Protein AF-A0A518H966-F1 (afdb_monomer_lite)

Organism: NCBI:txid2527974

Structure (mmCIF, N/CA/C/O backbone):
data_AF-A0A518H966-F1
#
_entry.id   AF-A0A518H966-F1
#
loop_
_atom_site.group_PDB
_atom_site.id
_atom_site.type_symbol
_atom_site.label_atom_id
_atom_site.label_alt_id
_atom_site.label_comp_id
_atom_site.label_asym_id
_atom_site.label_entity_id
_atom_site.label_seq_id
_atom_site.pdbx_PDB_ins_code
_atom_site.Cartn_x
_atom_site.Cartn_y
_atom_site.Cartn_z
_atom_site.occupancy
_atom_site.B_iso_or_equiv
_atom_site.auth_seq_id
_atom_site.auth_comp_id
_atom_site.auth_asym_id
_atom_site.auth_atom_id
_atom_site.pdbx_PDB_model_num
ATOM 1 N N . MET A 1 1 ? 24.813 44.177 43.629 1.00 41.47 1 MET A N 1
ATOM 2 C CA . MET A 1 1 ? 24.329 42.946 42.958 1.00 41.47 1 MET A CA 1
ATOM 3 C C . MET A 1 1 ? 23.773 43.311 41.586 1.00 41.47 1 MET A C 1
ATOM 5 O O . MET A 1 1 ? 23.213 44.385 41.438 1.00 41.47 1 MET A O 1
ATOM 9 N N . ARG A 1 2 ? 24.058 42.475 40.582 1.00 45.28 2 ARG A N 1
ATOM 10 C CA . ARG A 1 2 ? 24.024 42.765 39.137 1.00 45.28 2 ARG A CA 1
ATOM 11 C C . ARG A 1 2 ? 22.607 42.946 38.566 1.00 45.28 2 ARG A C 1
ATOM 13 O O . ARG A 1 2 ? 21.779 42.052 38.695 1.00 45.28 2 ARG A O 1
ATOM 20 N N . THR A 1 3 ? 22.392 44.041 37.840 1.00 48.06 3 THR A N 1
ATOM 21 C CA . THR A 1 3 ? 21.275 44.270 36.911 1.00 48.06 3 THR A CA 1
ATOM 22 C C . THR A 1 3 ? 21.533 43.531 35.590 1.00 48.06 3 THR A C 1
ATOM 24 O O . THR A 1 3 ? 22.580 43.705 34.963 1.00 48.06 3 THR A O 1
ATOM 27 N N . ARG A 1 4 ? 20.601 42.666 35.161 1.00 54.84 4 ARG A N 1
ATOM 28 C CA . ARG A 1 4 ? 20.657 42.000 33.848 1.00 54.84 4 ARG A CA 1
ATOM 29 C C . ARG A 1 4 ? 20.022 42.900 32.790 1.00 54.84 4 ARG A C 1
ATOM 31 O O . ARG A 1 4 ? 18.856 43.263 32.884 1.00 54.84 4 ARG A O 1
ATOM 38 N N . ARG A 1 5 ? 20.852 43.261 31.813 1.00 44.56 5 ARG A N 1
ATOM 39 C CA . ARG A 1 5 ? 20.547 44.095 30.651 1.00 44.56 5 ARG A CA 1
ATOM 40 C C . ARG A 1 5 ? 19.589 43.370 29.705 1.00 44.56 5 ARG A C 1
ATOM 42 O O . ARG A 1 5 ? 19.826 42.219 29.350 1.00 44.56 5 ARG A O 1
ATOM 49 N N . GLN A 1 6 ? 18.546 44.081 29.287 1.00 52.41 6 GLN A N 1
ATOM 50 C CA . GLN A 1 6 ? 17.785 43.794 28.075 1.00 52.41 6 GLN A CA 1
ATOM 51 C C . GLN A 1 6 ? 18.726 43.921 26.869 1.00 52.41 6 GLN A C 1
ATOM 53 O O . GLN A 1 6 ? 19.468 44.897 26.774 1.00 52.41 6 GLN A O 1
ATOM 58 N N . PHE A 1 7 ? 18.702 42.945 25.964 1.00 49.22 7 PHE A N 1
ATOM 59 C CA . PHE A 1 7 ? 19.379 43.034 24.673 1.00 49.22 7 PHE A CA 1
ATOM 60 C C . PHE A 1 7 ? 18.303 43.243 23.601 1.00 49.22 7 PHE A C 1
ATOM 62 O O . PHE A 1 7 ? 17.609 42.307 23.215 1.00 49.22 7 PHE A O 1
ATOM 69 N N . ARG A 1 8 ? 18.128 44.498 23.177 1.00 43.69 8 ARG A N 1
ATOM 70 C CA . ARG A 1 8 ? 17.541 44.863 21.883 1.00 43.69 8 ARG A CA 1
ATOM 71 C C . ARG A 1 8 ? 18.708 45.174 20.946 1.00 43.69 8 ARG A C 1
ATOM 73 O O . ARG A 1 8 ? 19.535 45.998 21.331 1.00 43.69 8 ARG A O 1
ATOM 80 N N . PRO A 1 9 ? 18.793 44.583 19.750 1.00 49.06 9 PRO A N 1
ATOM 81 C CA . PRO A 1 9 ? 19.631 45.125 18.699 1.00 49.06 9 PRO A CA 1
ATOM 82 C C . PRO A 1 9 ? 18.792 46.079 17.838 1.00 49.06 9 PRO A C 1
ATOM 84 O O . PRO A 1 9 ? 18.116 45.645 16.912 1.00 49.06 9 PRO A O 1
ATOM 87 N N . ASP A 1 10 ? 18.843 47.372 18.161 1.00 39.59 10 ASP A N 1
ATOM 88 C CA . ASP A 1 10 ? 18.633 48.441 17.181 1.00 39.59 10 ASP A CA 1
ATOM 89 C C . ASP A 1 10 ? 20.019 48.935 16.764 1.00 39.59 10 ASP A C 1
ATOM 91 O O . ASP A 1 10 ? 20.727 49.507 17.588 1.00 39.59 10 ASP A O 1
ATOM 95 N N . SER A 1 11 ? 20.401 48.679 15.512 1.00 43.03 11 SER A N 1
ATOM 96 C CA . SER A 1 11 ? 21.103 49.632 14.639 1.00 43.03 11 SER A CA 1
ATOM 97 C C . SER A 1 11 ? 21.534 48.922 13.354 1.00 43.03 11 SER A C 1
ATOM 99 O O . SER A 1 11 ? 22.545 48.220 13.305 1.00 43.03 11 SER A O 1
ATOM 101 N N . LEU A 1 12 ? 20.732 49.135 12.312 1.00 49.34 12 LEU A N 1
ATOM 102 C CA . LEU A 1 12 ? 21.213 49.273 10.945 1.00 49.34 12 LEU A CA 1
ATOM 103 C C . LEU A 1 12 ? 22.288 50.363 10.940 1.00 49.34 12 LEU A C 1
ATOM 105 O O . LEU A 1 12 ? 21.954 51.509 11.213 1.00 49.34 12 LEU A O 1
ATOM 109 N N . ASP A 1 13 ? 23.544 49.997 10.709 1.00 44.69 13 ASP A N 1
ATOM 110 C CA . ASP A 1 13 ? 24.499 50.750 9.890 1.00 44.69 13 ASP A CA 1
ATOM 111 C C . ASP A 1 13 ? 25.898 50.129 9.989 1.00 44.69 13 ASP A C 1
ATOM 113 O O . ASP A 1 13 ? 26.321 49.683 11.051 1.00 44.69 13 ASP A O 1
ATOM 117 N N . HIS A 1 14 ? 26.606 50.173 8.855 1.00 39.12 14 HIS A N 1
ATOM 118 C CA . HIS A 1 14 ? 27.973 49.690 8.583 1.00 39.12 14 HIS A CA 1
ATOM 119 C C . HIS A 1 14 ? 28.051 48.226 8.104 1.00 39.12 14 HIS A C 1
ATOM 121 O O . HIS A 1 14 ? 27.651 47.303 8.793 1.00 39.12 14 HIS A O 1
ATOM 127 N N . ALA A 1 15 ? 28.601 47.907 6.936 1.00 41.91 15 ALA A N 1
ATOM 128 C CA . ALA A 1 15 ? 29.146 48.731 5.873 1.00 41.91 15 ALA A CA 1
ATOM 129 C C . ALA A 1 15 ? 29.097 47.913 4.577 1.00 41.91 15 ALA A C 1
ATOM 131 O O . ALA A 1 15 ? 29.362 46.713 4.558 1.00 41.91 15 ALA A O 1
ATOM 132 N N . LEU A 1 16 ? 28.721 48.601 3.506 1.00 45.22 16 LEU A N 1
ATOM 133 C CA . LEU A 1 16 ? 28.764 48.140 2.130 1.00 45.22 16 LEU A CA 1
ATOM 134 C C . LEU A 1 16 ? 30.222 47.871 1.743 1.00 45.22 16 LEU A C 1
ATOM 136 O O . LEU A 1 16 ? 31.015 48.811 1.696 1.00 45.22 16 LEU A O 1
ATOM 140 N N . GLU A 1 17 ? 30.561 46.623 1.428 1.00 43.19 17 GLU A N 1
ATOM 141 C CA . GLU A 1 17 ? 31.808 46.320 0.727 1.00 43.19 17 GLU A CA 1
ATOM 142 C C . GLU A 1 17 ? 31.627 46.356 -0.804 1.00 43.19 17 GLU A C 1
ATOM 144 O O . GLU A 1 17 ? 30.532 46.110 -1.324 1.00 43.19 17 GLU A O 1
ATOM 149 N N . PRO A 1 18 ? 32.681 46.766 -1.533 1.00 44.75 18 PRO A N 1
ATOM 150 C CA . PRO A 1 18 ? 32.565 47.420 -2.829 1.00 44.75 18 PRO A CA 1
ATOM 151 C C . PRO A 1 18 ? 32.431 46.476 -4.029 1.00 44.75 18 PRO A C 1
ATOM 153 O O . PRO A 1 18 ? 32.969 45.374 -4.093 1.00 44.75 18 PRO A O 1
ATOM 156 N N . ARG A 1 19 ? 31.753 47.012 -5.048 1.00 43.69 19 ARG A N 1
ATOM 157 C CA . ARG A 1 19 ? 31.606 46.485 -6.409 1.00 43.69 19 ARG A CA 1
ATOM 158 C C . ARG A 1 19 ? 32.959 46.107 -7.029 1.00 43.69 19 ARG A C 1
ATOM 160 O O . ARG A 1 19 ? 33.778 46.988 -7.280 1.00 43.69 19 ARG A O 1
ATOM 167 N N . GLN A 1 20 ? 33.111 44.850 -7.443 1.00 39.66 20 GLN A N 1
ATOM 168 C CA . GLN A 1 20 ? 33.987 44.497 -8.561 1.00 39.66 20 GLN A CA 1
ATOM 169 C C . GLN A 1 20 ? 33.148 44.245 -9.816 1.00 39.66 20 GLN A C 1
ATOM 171 O O . GLN A 1 20 ? 32.445 43.248 -9.956 1.00 39.66 20 GLN A O 1
ATOM 176 N N . LEU A 1 21 ? 33.229 45.214 -10.728 1.00 45.78 21 LEU A N 1
ATOM 177 C CA . LEU A 1 21 ? 32.852 45.096 -12.129 1.00 45.78 21 LEU A CA 1
ATOM 178 C C . LEU A 1 21 ? 33.903 44.236 -12.844 1.00 45.78 21 LEU A C 1
ATOM 180 O O . LEU A 1 21 ? 34.986 44.725 -13.149 1.00 45.78 21 LEU A O 1
ATOM 184 N N . MET A 1 22 ? 33.566 42.992 -13.182 1.00 34.69 22 MET A N 1
ATOM 185 C CA . MET A 1 22 ? 34.153 42.333 -14.351 1.00 34.69 22 MET A CA 1
ATOM 186 C C . MET A 1 22 ? 33.115 42.333 -15.469 1.00 34.69 22 MET A C 1
ATOM 188 O O . MET A 1 22 ? 32.265 41.456 -15.592 1.00 34.69 22 MET A O 1
ATOM 192 N N . SER A 1 23 ? 33.171 43.408 -16.251 1.00 50.31 23 SER A N 1
ATOM 193 C CA . SER A 1 23 ? 32.561 43.509 -17.570 1.00 50.31 23 SER A CA 1
ATOM 194 C C . SER A 1 23 ? 33.349 42.641 -18.558 1.00 50.31 23 SER A C 1
ATOM 196 O O . SER A 1 23 ? 34.576 42.624 -18.516 1.00 50.31 23 SER A O 1
ATOM 198 N N . VAL A 1 24 ? 32.609 42.022 -19.484 1.00 51.88 24 VAL A N 1
ATOM 199 C CA . VAL A 1 24 ? 33.016 41.224 -20.660 1.00 51.88 24 VAL A CA 1
ATOM 200 C C . VAL A 1 24 ? 32.964 39.702 -20.457 1.00 51.88 24 VAL A C 1
ATOM 202 O O . VAL A 1 24 ? 33.970 39.007 -20.395 1.00 51.88 24 VAL A O 1
ATOM 205 N N . GLY A 1 25 ? 31.733 39.183 -20.439 1.00 38.06 25 GLY A N 1
ATOM 206 C CA . GLY A 1 25 ? 31.397 37.803 -20.801 1.00 38.06 25 GLY A CA 1
ATOM 207 C C . GLY A 1 25 ? 30.453 37.818 -22.012 1.00 38.06 25 GLY A C 1
ATOM 208 O O . GLY A 1 25 ? 29.716 38.796 -22.183 1.00 38.06 25 GLY A O 1
ATOM 209 N N . PRO A 1 26 ? 30.487 36.804 -22.894 1.00 38.09 26 PRO A N 1
ATOM 210 C CA . PRO A 1 26 ? 29.769 36.839 -24.162 1.00 38.09 26 PRO A CA 1
ATOM 211 C C . PRO A 1 26 ? 28.263 36.950 -23.920 1.00 38.09 26 PRO A C 1
ATOM 213 O O . PRO A 1 26 ? 27.701 36.289 -23.048 1.00 38.09 26 PRO A O 1
ATOM 216 N N . ARG A 1 27 ? 27.606 37.804 -24.712 1.00 40.56 27 ARG A N 1
ATOM 217 C CA . ARG A 1 27 ? 26.147 37.902 -24.773 1.00 40.56 27 ARG A CA 1
ATOM 218 C C . ARG A 1 27 ? 25.601 36.522 -25.134 1.00 40.56 27 ARG A C 1
ATOM 220 O O . ARG A 1 27 ? 25.700 36.116 -26.288 1.00 40.56 27 ARG A O 1
ATOM 227 N N . PHE A 1 28 ? 25.022 35.813 -24.169 1.00 35.97 28 PHE A N 1
ATOM 228 C CA . PHE A 1 28 ? 24.162 34.682 -24.483 1.00 35.97 28 PHE A CA 1
ATOM 229 C C . PHE A 1 28 ? 22.928 35.248 -25.178 1.00 35.97 28 PHE A C 1
ATOM 231 O O . PHE A 1 28 ? 22.070 35.884 -24.567 1.00 35.97 28 PHE A O 1
ATOM 238 N N . SER A 1 29 ? 22.898 35.093 -26.496 1.00 40.16 29 SER A N 1
ATOM 239 C CA . SER A 1 29 ? 21.725 35.327 -27.316 1.00 40.16 29 SER A CA 1
ATOM 240 C C . SER A 1 29 ? 20.578 34.464 -26.793 1.00 40.16 29 SER A C 1
ATOM 242 O O . SER A 1 29 ? 20.707 33.250 -26.636 1.00 40.16 29 SER A O 1
ATOM 244 N N . ALA A 1 30 ? 19.431 35.096 -26.543 1.00 40.09 30 ALA A N 1
ATOM 245 C CA . ALA A 1 30 ? 18.156 34.431 -26.302 1.00 40.09 30 ALA A CA 1
ATOM 246 C C . ALA A 1 30 ? 17.628 33.814 -27.612 1.00 40.09 30 ALA A C 1
ATOM 248 O O . ALA A 1 30 ? 16.579 34.191 -28.122 1.00 40.09 30 ALA A O 1
ATOM 249 N N . SER A 1 31 ? 18.392 32.878 -28.174 1.00 39.84 31 SER A N 1
ATOM 250 C CA . SER A 1 31 ? 18.096 32.201 -29.437 1.00 39.84 31 SER A CA 1
ATOM 251 C C . SER A 1 31 ? 18.541 30.740 -29.362 1.00 39.84 31 SER A C 1
ATOM 253 O O . SER A 1 31 ? 19.343 30.277 -30.163 1.00 39.84 31 SER A O 1
ATOM 255 N N . ALA A 1 32 ? 18.035 30.010 -28.367 1.00 42.75 32 ALA A N 1
ATOM 256 C CA . ALA A 1 32 ? 18.088 28.547 -28.330 1.00 42.75 32 ALA A CA 1
ATOM 257 C C . ALA A 1 32 ? 16.848 27.945 -27.635 1.00 42.75 32 ALA A C 1
ATOM 259 O O . ALA A 1 32 ? 16.915 26.897 -27.007 1.00 42.75 32 ALA A O 1
ATOM 260 N N . LEU A 1 33 ? 15.681 28.590 -27.760 1.00 46.28 33 LEU A N 1
ATOM 261 C CA . LEU A 1 33 ? 14.377 27.963 -27.495 1.00 46.28 33 LEU A CA 1
ATOM 262 C C . LEU A 1 33 ? 13.892 27.252 -28.762 1.00 46.28 33 LEU A C 1
ATOM 264 O O . LEU A 1 33 ? 12.847 27.555 -29.330 1.00 46.28 33 LEU A O 1
ATOM 268 N N . SER A 1 34 ? 14.697 26.329 -29.274 1.00 39.12 34 SER A N 1
ATOM 269 C CA . SER A 1 34 ? 14.317 25.522 -30.426 1.00 39.12 34 SER A CA 1
ATOM 270 C C . SER A 1 34 ? 14.638 24.069 -30.149 1.00 39.12 34 SER A C 1
ATOM 272 O O . SER A 1 34 ? 15.768 23.617 -30.290 1.00 39.12 34 SER A O 1
ATOM 274 N N . ARG A 1 35 ? 13.556 23.367 -29.797 1.00 46.69 35 ARG A N 1
ATOM 275 C CA . ARG A 1 35 ? 13.391 21.915 -29.832 1.00 46.69 35 ARG A CA 1
ATOM 276 C C . ARG A 1 35 ? 14.172 21.169 -28.754 1.00 46.69 35 ARG A C 1
ATOM 278 O O . ARG A 1 35 ? 15.149 20.477 -29.019 1.00 46.69 35 ARG A O 1
ATOM 285 N N . LEU A 1 36 ? 13.611 21.199 -27.541 1.00 45.09 36 LEU A N 1
ATOM 286 C CA . LEU A 1 36 ? 13.619 19.989 -26.717 1.00 45.09 36 LEU A CA 1
ATOM 287 C C . LEU A 1 36 ? 13.153 18.831 -27.620 1.00 45.09 36 LEU A C 1
ATOM 289 O O . LEU A 1 36 ? 12.094 18.958 -28.241 1.00 45.09 36 LEU A O 1
ATOM 293 N N . PRO A 1 37 ? 13.939 17.755 -27.774 1.00 46.53 37 PRO A N 1
ATOM 294 C CA . PRO A 1 37 ? 13.582 16.669 -28.674 1.00 46.53 37 PRO A CA 1
ATOM 295 C C . PRO A 1 37 ? 12.249 16.066 -28.221 1.00 46.53 37 PRO A C 1
ATOM 297 O O . PRO A 1 37 ? 12.043 15.884 -27.022 1.00 46.53 37 PRO A O 1
ATOM 300 N N . ASP A 1 38 ? 11.366 15.711 -29.158 1.00 46.28 38 ASP A N 1
ATOM 301 C CA . ASP A 1 38 ? 10.054 15.074 -28.913 1.00 46.28 38 ASP A CA 1
ATOM 302 C C . ASP A 1 38 ? 10.108 13.887 -27.930 1.00 46.28 38 ASP A C 1
ATOM 304 O O . ASP A 1 38 ? 9.128 13.554 -27.261 1.00 46.28 38 ASP A O 1
ATOM 308 N N . ALA A 1 39 ? 11.279 13.259 -27.790 1.00 49.47 39 ALA A N 1
ATOM 309 C CA . ALA A 1 39 ? 11.550 12.232 -26.796 1.00 49.47 39 ALA A CA 1
ATOM 310 C C . ALA A 1 39 ? 11.394 12.718 -25.340 1.00 49.47 39 ALA A C 1
ATOM 312 O O . ALA A 1 39 ? 11.000 11.924 -24.491 1.00 49.47 39 ALA A O 1
ATOM 313 N N . TYR A 1 40 ? 11.678 13.986 -25.033 1.00 46.56 40 TYR A N 1
ATOM 314 C CA . TYR A 1 40 ? 11.541 14.549 -23.687 1.00 46.56 40 TYR A CA 1
ATOM 315 C C . TYR A 1 40 ? 10.067 14.781 -23.334 1.00 46.56 40 TYR A C 1
ATOM 317 O O . TYR A 1 40 ? 9.639 14.365 -22.265 1.00 46.56 40 TYR A O 1
ATOM 325 N N . VAL A 1 41 ? 9.275 15.329 -24.268 1.00 46.25 41 VAL A N 1
ATOM 326 C CA . VAL A 1 41 ? 7.827 15.577 -24.101 1.00 46.25 41 VAL A CA 1
ATOM 327 C C . VAL A 1 41 ? 7.028 14.267 -24.028 1.00 46.25 41 VAL A C 1
ATOM 329 O O . VAL A 1 41 ? 6.113 14.136 -23.217 1.00 46.25 41 VAL A O 1
ATOM 332 N N . ARG A 1 42 ? 7.401 13.242 -24.812 1.00 49.81 42 ARG A N 1
ATOM 333 C CA . ARG A 1 42 ? 6.781 11.906 -24.713 1.00 49.81 42 ARG A CA 1
ATOM 334 C C . ARG A 1 42 ? 7.177 11.154 -23.436 1.00 49.81 42 ARG A C 1
ATOM 336 O O . ARG A 1 42 ? 6.343 10.443 -22.879 1.00 49.81 42 ARG A O 1
ATOM 343 N N . ARG A 1 43 ? 8.416 11.313 -22.947 1.00 54.38 43 ARG A N 1
ATOM 344 C CA . ARG A 1 43 ? 8.867 10.707 -21.677 1.00 54.38 43 ARG A CA 1
ATOM 345 C C . ARG A 1 43 ? 8.210 11.353 -20.460 1.00 54.38 43 ARG A C 1
ATOM 347 O O . ARG A 1 43 ? 7.841 10.627 -19.543 1.00 54.38 43 ARG A O 1
ATOM 354 N N . THR A 1 44 ? 8.018 12.672 -20.456 1.00 58.94 44 THR A N 1
ATOM 355 C CA . THR A 1 44 ? 7.294 13.356 -19.374 1.00 58.94 44 THR A CA 1
ATOM 356 C C . THR A 1 44 ? 5.802 13.033 -19.385 1.00 58.94 44 THR A C 1
ATOM 358 O O . THR A 1 44 ? 5.255 12.771 -18.319 1.00 58.94 44 THR A O 1
ATOM 361 N N . GLY A 1 45 ? 5.157 12.947 -20.555 1.00 61.53 45 GLY A N 1
ATOM 362 C CA . GLY A 1 45 ? 3.742 12.557 -20.653 1.00 61.53 45 GLY A CA 1
ATOM 363 C C . GLY A 1 45 ? 3.466 11.115 -20.205 1.00 61.53 45 GLY A C 1
ATOM 364 O O . GLY A 1 45 ? 2.500 10.862 -19.489 1.00 61.53 45 GLY A O 1
ATOM 365 N N . GLY A 1 46 ? 4.343 10.169 -20.565 1.00 70.12 46 GLY A N 1
ATOM 366 C CA . GLY A 1 46 ? 4.252 8.783 -20.092 1.00 70.12 46 GLY A CA 1
ATOM 367 C C . GLY A 1 46 ? 4.504 8.650 -18.588 1.00 70.12 46 GLY A C 1
ATOM 368 O O . GLY A 1 46 ? 3.760 7.951 -17.907 1.00 70.12 46 GLY A O 1
ATOM 369 N N . ALA A 1 47 ? 5.508 9.363 -18.059 1.00 76.19 47 ALA A N 1
ATOM 370 C CA . ALA A 1 47 ? 5.774 9.402 -16.623 1.00 76.19 47 ALA A CA 1
ATOM 371 C C . ALA A 1 47 ? 4.585 9.974 -15.845 1.00 76.19 47 ALA A C 1
ATOM 373 O O . ALA A 1 47 ? 4.195 9.389 -14.842 1.00 76.19 47 ALA A O 1
ATOM 374 N N . GLN A 1 48 ? 3.999 11.078 -16.318 1.00 84.31 48 GLN A N 1
ATOM 375 C CA . GLN A 1 48 ? 2.864 11.705 -15.648 1.00 84.31 48 GLN A CA 1
ATOM 376 C C . GLN A 1 48 ? 1.653 10.774 -15.616 1.00 84.31 48 GLN A C 1
ATOM 378 O O . GLN A 1 48 ? 1.112 10.549 -14.546 1.00 84.31 48 GLN A O 1
ATOM 383 N N . ARG A 1 49 ? 1.315 10.123 -16.737 1.00 87.00 49 ARG A N 1
ATOM 384 C CA . ARG A 1 49 ? 0.206 9.159 -16.775 1.00 87.00 49 ARG A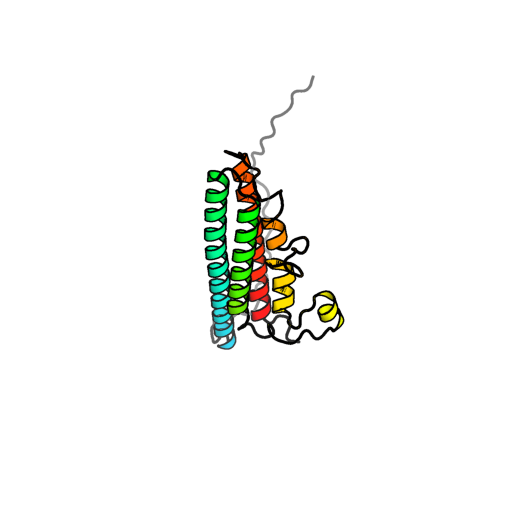 CA 1
ATOM 385 C C . ARG A 1 49 ? 0.382 8.008 -15.781 1.00 87.00 49 ARG A C 1
ATOM 387 O O . ARG A 1 49 ? -0.588 7.584 -15.168 1.00 87.00 49 ARG A O 1
ATOM 394 N N . ILE A 1 50 ? 1.602 7.488 -15.634 1.00 87.50 50 ILE A N 1
ATOM 395 C CA . ILE A 1 50 ? 1.885 6.430 -14.653 1.00 87.50 50 ILE A CA 1
ATOM 396 C C . ILE A 1 50 ? 1.728 6.966 -13.228 1.00 87.50 50 ILE A C 1
ATOM 398 O O . ILE A 1 50 ? 1.186 6.268 -12.380 1.00 87.50 50 ILE A O 1
ATOM 402 N N . VAL A 1 51 ? 2.189 8.191 -12.961 1.00 90.00 51 VAL A N 1
ATOM 403 C CA . VAL A 1 51 ? 2.000 8.843 -11.657 1.00 90.00 51 VAL A CA 1
ATOM 404 C C . VAL A 1 51 ? 0.514 9.002 -11.354 1.00 90.00 51 VAL A C 1
ATOM 406 O O . VAL A 1 51 ? 0.093 8.561 -10.294 1.00 90.00 51 VAL A O 1
ATOM 409 N N . ASP A 1 52 ? -0.273 9.509 -12.303 1.00 91.25 52 ASP A N 1
ATOM 410 C CA . ASP A 1 52 ? -1.717 9.698 -12.140 1.00 91.25 52 ASP A CA 1
ATOM 411 C C . ASP A 1 52 ? -2.425 8.362 -11.841 1.00 91.25 52 ASP A C 1
ATOM 413 O O . ASP A 1 52 ? -3.262 8.289 -10.948 1.00 91.25 52 ASP A O 1
ATOM 417 N N . GLN A 1 53 ? -2.044 7.277 -12.528 1.00 92.62 53 GLN A N 1
ATOM 418 C CA . GLN A 1 53 ? -2.586 5.932 -12.274 1.00 92.62 53 GLN A CA 1
ATOM 419 C C . GLN A 1 53 ? -2.183 5.368 -10.906 1.00 92.62 53 GLN A C 1
ATOM 421 O O . GLN A 1 53 ? -2.961 4.657 -10.272 1.00 92.62 53 GLN A O 1
ATOM 426 N N . VAL A 1 54 ? -0.955 5.643 -10.456 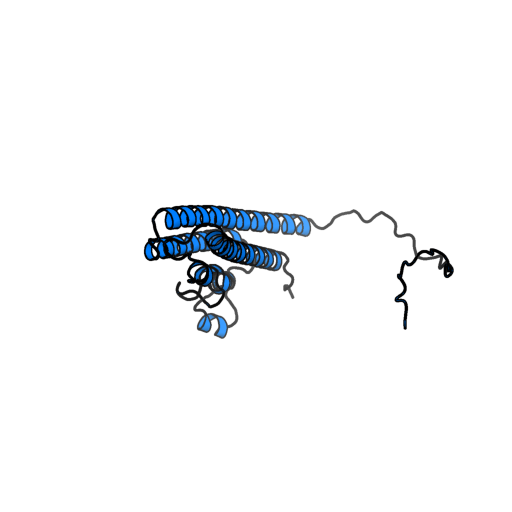1.00 93.31 54 VAL A N 1
ATOM 427 C CA . VAL A 1 54 ? -0.499 5.255 -9.116 1.00 93.31 54 VAL A CA 1
ATOM 428 C C . VAL A 1 54 ? -1.275 6.041 -8.060 1.00 93.31 54 VAL A C 1
ATOM 430 O O . VAL A 1 54 ? -1.757 5.434 -7.107 1.00 93.31 54 VAL A O 1
ATOM 433 N N . ASP A 1 55 ? -1.431 7.352 -8.238 1.00 95.06 55 ASP A N 1
ATOM 434 C CA . ASP A 1 55 ? -2.208 8.204 -7.336 1.00 95.06 55 ASP A CA 1
ATOM 435 C C . ASP A 1 55 ? -3.667 7.749 -7.245 1.00 95.06 55 ASP A C 1
ATOM 437 O O . ASP A 1 55 ? -4.163 7.548 -6.140 1.00 95.06 55 ASP A O 1
ATOM 441 N N . GLU A 1 56 ? -4.315 7.472 -8.378 1.00 95.81 56 GLU A N 1
ATOM 442 C CA . GLU A 1 56 ? -5.688 6.956 -8.423 1.00 95.81 56 GLU A CA 1
ATOM 443 C C . GLU A 1 56 ? -5.834 5.630 -7.652 1.00 95.81 56 GLU A C 1
ATOM 445 O O . GLU A 1 56 ? -6.765 5.463 -6.858 1.00 95.81 56 GLU A O 1
ATOM 450 N N . ALA A 1 57 ? -4.888 4.700 -7.825 1.00 95.44 57 ALA A N 1
ATOM 451 C CA . ALA A 1 57 ? -4.899 3.424 -7.111 1.00 95.44 57 ALA A CA 1
ATOM 452 C C . ALA A 1 57 ? -4.746 3.611 -5.590 1.00 95.44 57 ALA A C 1
ATOM 454 O O . ALA A 1 57 ? -5.459 2.974 -4.807 1.00 95.44 57 ALA A O 1
ATOM 455 N N . PHE A 1 58 ? -3.843 4.498 -5.157 1.00 97.25 58 PHE A N 1
ATOM 456 C CA . PHE A 1 58 ? -3.655 4.805 -3.737 1.00 97.25 58 PHE A CA 1
ATOM 457 C C . PHE A 1 58 ? -4.830 5.587 -3.141 1.00 97.25 58 PHE A C 1
ATOM 459 O O . PHE A 1 58 ? -5.194 5.324 -1.994 1.00 97.25 58 PHE A O 1
ATOM 466 N N . ASP A 1 59 ? -5.462 6.490 -3.890 1.00 97.12 59 ASP A N 1
ATOM 467 C CA . ASP A 1 59 ? -6.658 7.216 -3.452 1.00 97.12 59 ASP A CA 1
ATOM 468 C C . ASP A 1 59 ? -7.840 6.266 -3.246 1.00 97.12 59 ASP A C 1
ATOM 470 O O . ASP A 1 59 ? -8.481 6.297 -2.189 1.00 97.12 59 ASP A O 1
ATOM 474 N N . SER A 1 60 ? -8.087 5.369 -4.208 1.00 96.50 60 SER A N 1
ATOM 475 C CA . SER A 1 60 ? -9.126 4.341 -4.084 1.00 96.50 60 SER A CA 1
ATOM 476 C C . SER A 1 60 ? -8.864 3.435 -2.880 1.00 96.50 60 SER A C 1
ATOM 478 O O . SER A 1 60 ? -9.761 3.207 -2.069 1.00 96.50 60 SER A O 1
ATOM 480 N N . PHE A 1 61 ? -7.624 2.963 -2.719 1.00 96.50 61 PHE A N 1
ATOM 481 C CA . PHE A 1 61 ? -7.235 2.133 -1.581 1.00 96.50 61 PHE A CA 1
ATOM 482 C C . PHE A 1 61 ? -7.410 2.861 -0.241 1.00 96.50 61 PHE A C 1
ATOM 484 O O . PHE A 1 61 ? -7.955 2.291 0.704 1.00 96.50 61 PHE A O 1
ATOM 491 N N . SER A 1 62 ? -6.974 4.121 -0.154 1.00 96.50 62 SER A N 1
ATOM 492 C CA . SER A 1 62 ? -7.062 4.931 1.068 1.00 96.50 62 SER A CA 1
ATOM 493 C C . SER A 1 62 ? -8.511 5.136 1.488 1.00 96.50 62 SER A C 1
ATOM 495 O O . SER A 1 62 ? -8.841 5.002 2.666 1.00 96.50 62 SER A O 1
ATOM 497 N N . LYS A 1 63 ? -9.389 5.425 0.522 1.00 95.88 63 LYS A N 1
ATOM 498 C CA . LYS A 1 63 ? -10.823 5.574 0.762 1.00 95.88 63 LYS A CA 1
ATOM 499 C C . LYS A 1 63 ? -11.431 4.280 1.305 1.00 95.88 63 LYS A C 1
ATOM 501 O O . LYS A 1 63 ? -12.057 4.320 2.363 1.00 95.88 63 LYS A O 1
ATOM 506 N N . ASP A 1 64 ? -11.194 3.154 0.630 1.00 94.62 64 ASP A N 1
ATOM 507 C CA . ASP A 1 64 ? -11.709 1.841 1.038 1.00 94.62 64 ASP A CA 1
ATOM 508 C C . ASP A 1 64 ? -11.209 1.438 2.434 1.00 94.62 64 ASP A C 1
ATOM 510 O O . ASP A 1 64 ? -11.968 0.915 3.252 1.00 94.62 64 ASP A O 1
ATOM 514 N N . TYR A 1 65 ? -9.927 1.688 2.720 1.00 94.62 65 TYR A N 1
ATOM 515 C CA . TYR A 1 65 ? -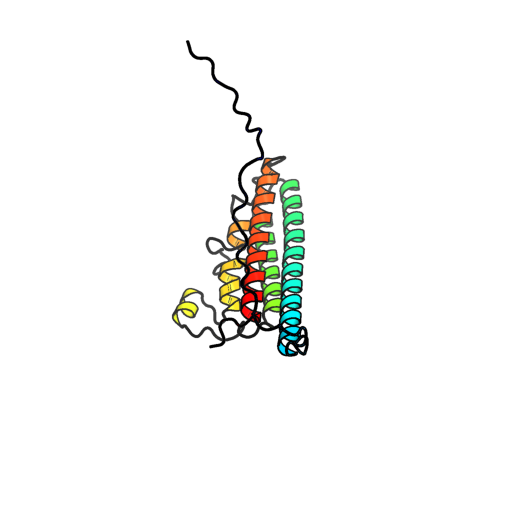9.317 1.379 4.009 1.00 94.62 65 TYR A CA 1
ATOM 516 C C . TYR A 1 65 ? -9.929 2.212 5.142 1.00 94.62 65 TYR A C 1
ATOM 518 O O . TYR A 1 65 ? -10.323 1.658 6.168 1.00 94.62 65 TYR A O 1
ATOM 526 N N . LEU A 1 66 ? -10.044 3.532 4.960 1.00 94.00 66 LEU A N 1
ATOM 527 C CA . LEU A 1 66 ? -10.602 4.427 5.979 1.00 94.00 66 LEU A CA 1
ATOM 528 C C . LEU A 1 66 ? -12.092 4.167 6.216 1.00 94.00 66 LEU A C 1
ATOM 530 O O . LEU A 1 66 ? -12.560 4.265 7.351 1.00 94.00 66 LEU A O 1
ATOM 534 N N . GLU A 1 67 ? -12.844 3.816 5.174 1.00 93.44 67 GLU A N 1
ATOM 535 C CA . GLU A 1 67 ? -14.236 3.390 5.315 1.00 93.44 67 GLU A CA 1
ATOM 536 C C . GLU A 1 67 ? -14.336 2.105 6.146 1.00 93.44 67 GLU A C 1
ATOM 538 O O . GLU A 1 67 ? -15.085 2.059 7.123 1.00 93.44 67 GLU A O 1
ATOM 543 N N . ALA A 1 68 ? -13.513 1.100 5.843 1.00 91.56 68 ALA A N 1
ATOM 544 C CA . ALA A 1 68 ? -13.481 -0.136 6.614 1.00 91.56 68 ALA A CA 1
ATOM 545 C C . ALA A 1 68 ? -13.024 0.073 8.061 1.00 91.56 68 ALA A C 1
ATOM 547 O O . ALA A 1 68 ? -13.582 -0.550 8.961 1.00 91.56 68 ALA A O 1
ATOM 548 N N . GLN A 1 69 ? -12.065 0.968 8.310 1.00 91.56 69 GLN A N 1
ATOM 549 C CA . GLN A 1 69 ? -11.627 1.305 9.665 1.00 91.56 69 GLN A CA 1
ATOM 550 C C . GLN A 1 69 ? -12.771 1.932 10.471 1.00 91.56 69 GLN A C 1
ATOM 552 O O . GLN A 1 69 ? -12.974 1.578 11.631 1.00 91.56 69 GLN A O 1
ATOM 557 N N . ARG A 1 70 ? -13.564 2.821 9.857 1.00 89.94 70 ARG A N 1
ATOM 558 C CA . ARG A 1 70 ? -14.750 3.408 10.501 1.00 89.94 70 ARG A CA 1
ATOM 559 C C . ARG A 1 70 ? -15.788 2.345 10.848 1.00 89.94 70 ARG A C 1
ATOM 561 O O . ARG A 1 70 ? -16.298 2.352 11.965 1.00 89.94 70 ARG A O 1
ATOM 568 N N . VAL A 1 71 ? -16.076 1.427 9.922 1.00 90.50 71 VAL A N 1
ATOM 569 C CA . VAL A 1 71 ? -17.005 0.308 10.161 1.00 90.50 71 VAL A CA 1
ATOM 570 C C . VAL A 1 71 ? -16.480 -0.607 11.268 1.00 90.50 71 VAL A C 1
ATOM 572 O O . VAL A 1 71 ? -17.230 -0.958 12.173 1.00 90.50 71 VAL A O 1
ATOM 575 N N . TYR A 1 72 ? -15.188 -0.937 11.243 1.00 90.62 72 TYR A N 1
ATOM 576 C CA . TYR A 1 72 ? -14.527 -1.760 12.254 1.00 90.62 72 TYR A CA 1
ATOM 577 C C . TYR A 1 72 ? -14.691 -1.174 13.663 1.00 90.62 72 TYR A C 1
ATOM 579 O O . TYR A 1 72 ? -15.151 -1.876 14.567 1.00 90.62 72 TYR A O 1
ATOM 587 N N . VAL A 1 73 ? -14.408 0.121 13.827 1.00 89.56 73 VAL A N 1
ATOM 588 C CA . VAL A 1 73 ? -14.565 0.828 15.108 1.00 89.56 73 VAL A CA 1
ATOM 589 C C . VAL A 1 73 ? -16.028 0.873 15.544 1.00 89.56 73 VAL A C 1
ATOM 591 O O . VAL A 1 73 ? -16.322 0.636 16.712 1.00 89.56 73 VAL A O 1
ATOM 594 N N . ALA A 1 74 ? -16.954 1.134 14.618 1.00 87.44 74 ALA A N 1
ATOM 595 C CA . ALA A 1 74 ? -18.386 1.158 14.915 1.00 87.44 74 ALA A CA 1
ATOM 596 C C . ALA A 1 74 ? -18.950 -0.228 15.286 1.00 87.44 74 ALA A C 1
ATOM 598 O O . ALA A 1 74 ? -19.955 -0.309 15.983 1.00 87.44 74 ALA A O 1
ATOM 599 N N . SER A 1 75 ? -18.309 -1.307 14.826 1.00 85.69 75 SER A N 1
ATOM 600 C CA . SER A 1 75 ? -18.718 -2.701 15.058 1.00 85.69 75 SER A CA 1
ATOM 601 C C . SER A 1 75 ? -18.128 -3.345 16.320 1.00 85.69 75 SER A C 1
ATOM 603 O O . SER A 1 75 ? -18.215 -4.561 16.471 1.00 85.69 75 SER A O 1
ATOM 605 N N . GLU A 1 76 ? -17.494 -2.558 17.194 1.00 80.88 76 GLU A N 1
ATOM 606 C CA . GLU A 1 76 ? -16.851 -3.036 18.430 1.00 80.88 76 GLU A CA 1
ATOM 607 C C . GLU A 1 76 ? -15.725 -4.070 18.213 1.00 80.88 76 GLU A C 1
ATOM 609 O O . GLU A 1 76 ? -15.437 -4.885 19.084 1.00 80.88 76 GLU A O 1
ATOM 614 N N . GLY A 1 77 ? -15.010 -4.000 17.083 1.00 73.06 77 GLY A N 1
ATOM 615 C CA . GLY A 1 77 ? -13.689 -4.627 16.988 1.00 73.06 77 GLY A CA 1
ATOM 616 C C . GLY A 1 77 ? -13.641 -6.054 16.430 1.00 73.06 77 GLY A C 1
ATOM 617 O O . GLY A 1 77 ? -12.955 -6.914 16.980 1.00 73.06 77 GLY A O 1
ATOM 618 N N . GLN A 1 78 ? -14.285 -6.321 15.287 1.00 86.06 78 GLN A N 1
ATOM 619 C CA . GLN A 1 78 ? -14.103 -7.582 14.543 1.00 86.06 78 GLN A CA 1
ATOM 620 C C . GLN A 1 78 ? -12.735 -7.649 13.832 1.00 86.06 78 GLN A C 1
ATOM 622 O O . GLN A 1 78 ? -12.628 -7.593 12.604 1.00 86.06 78 GLN A O 1
ATOM 627 N N . GLU A 1 79 ? -11.671 -7.769 14.621 1.00 88.88 79 GLU A N 1
ATOM 628 C CA . GLU A 1 79 ? -10.281 -7.582 14.193 1.00 88.88 79 GLU A CA 1
ATOM 629 C C . GLU A 1 79 ? -9.871 -8.526 13.060 1.00 88.88 79 GLU A C 1
ATOM 631 O O . GLU A 1 79 ? -9.294 -8.102 12.059 1.00 88.88 79 GLU A O 1
ATOM 636 N N . GLN A 1 80 ? -10.240 -9.804 13.165 1.00 89.00 80 GLN A N 1
ATOM 637 C CA . GLN A 1 80 ? -9.912 -10.796 12.145 1.00 89.00 80 GLN A CA 1
ATOM 638 C C . GLN A 1 80 ? -10.548 -10.459 10.788 1.00 89.00 80 GLN A C 1
ATOM 640 O O . GLN A 1 80 ? -9.903 -10.610 9.750 1.00 89.00 80 GLN A O 1
ATOM 645 N N . LEU A 1 81 ? -11.790 -9.969 10.779 1.00 89.62 81 LEU A N 1
ATOM 646 C CA . LEU A 1 81 ? -12.477 -9.576 9.547 1.00 89.62 81 LEU A CA 1
ATOM 647 C C . LEU A 1 81 ? -11.855 -8.313 8.950 1.00 89.62 81 LEU A C 1
ATOM 649 O O . LEU A 1 81 ? -11.634 -8.255 7.739 1.00 89.62 81 LEU A O 1
ATOM 653 N N . PHE A 1 82 ? -11.480 -7.350 9.793 1.00 91.44 82 PHE A N 1
ATOM 654 C CA . PHE A 1 82 ? -10.758 -6.157 9.355 1.00 91.44 82 PHE A CA 1
ATOM 655 C C . PHE A 1 82 ? -9.384 -6.497 8.753 1.00 91.44 82 PHE A C 1
ATOM 657 O O . PHE A 1 82 ? -9.023 -5.974 7.694 1.00 91.44 82 PHE A O 1
ATOM 664 N N . ARG A 1 83 ? -8.644 -7.438 9.354 1.00 90.81 83 ARG A N 1
ATOM 665 C CA . ARG A 1 83 ? -7.368 -7.948 8.821 1.00 90.81 83 ARG A CA 1
ATOM 666 C C . ARG A 1 83 ? -7.550 -8.616 7.458 1.00 90.81 83 ARG A C 1
ATOM 668 O O . ARG A 1 83 ? -6.796 -8.310 6.535 1.00 90.81 83 ARG A O 1
ATOM 675 N N . VAL A 1 84 ? -8.556 -9.481 7.308 1.00 90.19 84 VAL A N 1
ATOM 676 C CA . VAL A 1 84 ? -8.860 -10.154 6.030 1.00 90.19 84 VAL A CA 1
ATOM 677 C C . VAL A 1 84 ? -9.234 -9.141 4.949 1.00 90.19 84 VAL A C 1
ATOM 679 O O . VAL A 1 84 ? -8.687 -9.200 3.846 1.00 90.19 84 VAL A O 1
ATOM 682 N N . PHE A 1 85 ? -10.104 -8.179 5.264 1.00 91.44 85 PHE A N 1
ATOM 683 C CA . PHE A 1 85 ? -10.465 -7.102 4.342 1.00 91.44 85 PHE A CA 1
ATOM 684 C C . PHE A 1 85 ? -9.234 -6.293 3.914 1.00 91.44 85 PHE A C 1
ATOM 686 O O . PHE A 1 85 ? -9.021 -6.060 2.723 1.00 91.44 85 PHE A O 1
ATOM 693 N N . THR A 1 86 ? -8.383 -5.920 4.872 1.00 92.00 86 THR A N 1
ATOM 694 C CA . THR A 1 86 ? -7.149 -5.169 4.608 1.00 92.00 86 THR A CA 1
ATOM 695 C C . THR A 1 86 ? -6.231 -5.942 3.660 1.00 92.00 86 THR A C 1
ATOM 697 O O . THR A 1 86 ? -5.777 -5.392 2.657 1.00 92.00 86 THR A O 1
ATOM 700 N N . SER A 1 87 ? -6.020 -7.241 3.893 1.00 90.81 87 SER A N 1
ATOM 701 C CA . SER A 1 87 ? -5.240 -8.101 2.992 1.00 90.81 87 SER A CA 1
ATOM 702 C C . SER A 1 87 ? -5.819 -8.163 1.573 1.00 90.81 87 SER A C 1
ATOM 704 O O . SER A 1 87 ? -5.067 -8.106 0.594 1.00 90.81 87 SER A O 1
ATOM 706 N N . GLN A 1 88 ? -7.145 -8.248 1.436 1.00 91.25 88 GLN A N 1
ATOM 707 C CA . GLN A 1 88 ? -7.809 -8.245 0.129 1.00 91.25 88 GLN A CA 1
ATOM 708 C C . GLN A 1 88 ? -7.599 -6.916 -0.603 1.00 91.25 88 GLN A C 1
ATOM 710 O O . GLN A 1 88 ? -7.194 -6.915 -1.767 1.00 91.25 88 GLN A O 1
ATOM 715 N N . ARG A 1 89 ? -7.791 -5.781 0.079 1.00 92.88 89 ARG A N 1
ATOM 716 C CA . ARG A 1 89 ? -7.587 -4.449 -0.514 1.00 92.88 89 ARG A CA 1
ATOM 717 C C . ARG A 1 89 ? -6.140 -4.204 -0.919 1.00 92.88 89 ARG A C 1
ATOM 719 O O . ARG A 1 89 ? -5.901 -3.637 -1.979 1.00 92.88 89 ARG A O 1
ATOM 726 N N . ILE A 1 90 ? -5.173 -4.691 -0.145 1.00 92.25 90 ILE A N 1
ATOM 727 C CA . ILE A 1 90 ? -3.751 -4.602 -0.508 1.00 92.25 90 ILE A CA 1
ATOM 728 C C . ILE A 1 90 ? -3.434 -5.467 -1.731 1.00 92.25 90 ILE A C 1
ATOM 730 O O . ILE A 1 90 ? -2.633 -5.073 -2.579 1.00 92.25 90 ILE A O 1
ATOM 734 N N . THR A 1 91 ? -4.083 -6.625 -1.858 1.00 91.50 91 THR A N 1
ATOM 735 C CA . THR A 1 91 ? -3.948 -7.471 -3.050 1.00 91.50 91 THR A CA 1
ATOM 736 C C . THR A 1 91 ? -4.484 -6.755 -4.291 1.00 91.50 91 THR A C 1
ATOM 738 O O . THR A 1 91 ? -3.811 -6.753 -5.320 1.00 91.50 91 THR A O 1
ATOM 741 N N . LEU A 1 92 ? -5.644 -6.096 -4.189 1.00 93.19 92 LEU A N 1
ATOM 742 C CA . LEU A 1 92 ? -6.206 -5.283 -5.274 1.00 93.19 92 LEU A CA 1
ATOM 743 C C . LEU A 1 92 ? -5.290 -4.105 -5.630 1.00 93.19 92 LEU A C 1
ATOM 745 O O . LEU A 1 92 ? -4.927 -3.959 -6.794 1.00 93.19 92 LEU A O 1
ATOM 749 N N . LEU A 1 93 ? -4.800 -3.363 -4.631 1.00 94.62 93 LEU A N 1
ATOM 750 C CA . LEU A 1 93 ? -3.810 -2.302 -4.835 1.00 94.62 93 LEU A CA 1
ATOM 751 C C . LEU A 1 93 ? -2.575 -2.831 -5.580 1.00 94.62 93 LEU A C 1
ATOM 753 O O . LEU A 1 93 ? -2.122 -2.227 -6.547 1.00 94.62 93 LEU A O 1
ATOM 757 N N . SER A 1 94 ? -2.039 -3.988 -5.184 1.00 92.75 94 SER A N 1
ATOM 758 C CA . SER A 1 94 ? -0.902 -4.601 -5.877 1.00 92.75 94 SER A CA 1
ATOM 759 C C . SER A 1 94 ? -1.218 -4.939 -7.338 1.00 92.75 94 SER A C 1
ATOM 761 O O . SER A 1 94 ? -0.331 -4.832 -8.188 1.00 92.75 94 SER A O 1
ATOM 763 N N . GLN A 1 95 ? -2.443 -5.366 -7.649 1.00 92.31 95 GLN A N 1
ATOM 764 C CA . GLN A 1 95 ? -2.866 -5.645 -9.023 1.00 92.31 95 GLN A CA 1
ATOM 765 C C . GLN A 1 95 ? -2.970 -4.356 -9.844 1.0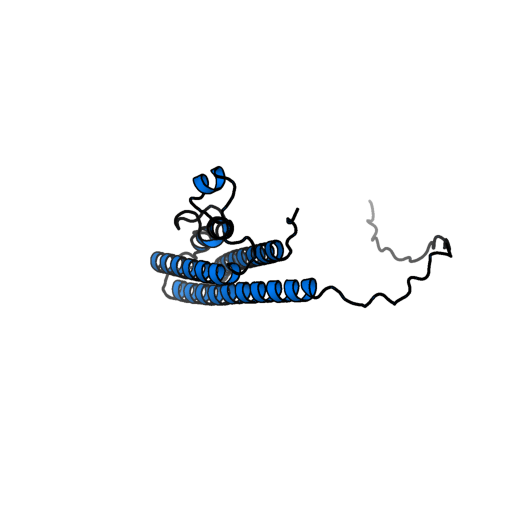0 92.31 95 GLN A C 1
ATOM 767 O O . GLN A 1 95 ? -2.458 -4.316 -10.964 1.00 92.31 95 GLN A O 1
ATOM 772 N N . ASP A 1 96 ? -3.550 -3.295 -9.287 1.00 93.56 96 ASP A N 1
ATOM 773 C CA . ASP A 1 96 ? -3.675 -2.001 -9.966 1.00 93.56 96 ASP A CA 1
ATOM 774 C C . ASP A 1 96 ? -2.310 -1.347 -10.196 1.00 93.56 96 ASP A C 1
ATOM 776 O O . ASP A 1 96 ? -2.009 -0.916 -11.312 1.00 93.56 96 ASP A O 1
ATOM 780 N N . LEU A 1 97 ? -1.415 -1.403 -9.206 1.00 92.44 97 LEU A N 1
ATOM 781 C CA . LEU A 1 97 ? -0.027 -0.967 -9.365 1.00 92.44 97 LEU A CA 1
ATOM 782 C C . LEU A 1 97 ? 0.725 -1.809 -10.400 1.00 92.44 97 LEU A C 1
ATOM 784 O O . LEU A 1 97 ? 1.522 -1.270 -11.164 1.00 92.44 97 LEU A O 1
ATOM 788 N N . THR A 1 98 ? 0.461 -3.117 -10.480 1.00 90.75 98 THR A N 1
ATOM 789 C CA . THR A 1 98 ? 1.041 -3.959 -11.538 1.00 90.75 98 THR A CA 1
ATOM 790 C C . THR A 1 98 ? 0.580 -3.490 -12.914 1.00 90.75 98 THR A C 1
ATOM 792 O O . THR A 1 98 ? 1.411 -3.347 -13.809 1.00 90.75 98 THR A O 1
ATOM 795 N N . ARG A 1 99 ? -0.717 -3.204 -13.091 1.00 90.50 99 ARG A N 1
ATOM 796 C CA . ARG A 1 99 ? -1.262 -2.690 -14.359 1.00 90.50 99 ARG A CA 1
ATOM 797 C C . ARG A 1 99 ? -0.612 -1.357 -14.728 1.00 90.50 99 ARG A C 1
ATOM 799 O O . ARG A 1 99 ? -0.062 -1.252 -15.823 1.00 90.50 99 ARG A O 1
ATOM 806 N N . ALA A 1 100 ? -0.584 -0.399 -13.800 1.00 88.69 100 ALA A N 1
ATOM 807 C CA . ALA A 1 100 ? 0.008 0.923 -14.011 1.00 88.69 100 ALA A CA 1
ATOM 808 C C . ALA A 1 100 ? 1.503 0.849 -14.373 1.00 88.69 100 ALA A C 1
ATOM 810 O O . ALA A 1 100 ? 1.972 1.508 -15.302 1.00 88.69 100 ALA A O 1
ATOM 811 N N . LEU A 1 101 ? 2.264 0.004 -13.670 1.00 86.94 101 LEU A N 1
ATOM 812 C CA . LEU A 1 101 ? 3.719 -0.067 -13.806 1.00 86.94 101 LEU A CA 1
ATOM 813 C C . LEU A 1 101 ? 4.197 -1.041 -14.891 1.00 86.94 101 LEU A C 1
ATOM 815 O O . LEU A 1 101 ? 5.346 -0.941 -15.311 1.00 86.94 101 LEU A O 1
ATOM 819 N N . SER A 1 102 ? 3.347 -1.943 -15.391 1.00 85.75 102 SER A N 1
ATOM 820 C CA . SER A 1 102 ? 3.709 -2.905 -16.449 1.00 85.75 102 SER A CA 1
ATOM 821 C C . SER A 1 102 ? 4.149 -2.243 -17.760 1.00 85.75 102 SER A C 1
ATOM 823 O O . SER A 1 102 ? 4.912 -2.821 -18.532 1.00 85.75 102 SER A O 1
ATOM 825 N N . HIS A 1 103 ? 3.701 -1.010 -18.002 1.00 80.12 103 HIS A N 1
ATOM 826 C CA . HIS A 1 103 ? 4.058 -0.221 -19.180 1.00 80.12 103 HIS A CA 1
ATOM 827 C C . HIS A 1 103 ? 5.402 0.510 -19.038 1.00 80.12 103 HIS A C 1
ATOM 829 O O . HIS A 1 103 ? 5.886 1.110 -20.000 1.00 80.12 103 HIS A O 1
ATOM 835 N N . VAL A 1 104 ? 6.019 0.470 -17.853 1.00 79.19 104 VAL A N 1
ATOM 836 C CA . VAL A 1 104 ? 7.326 1.080 -17.604 1.00 79.19 104 VAL A CA 1
ATOM 837 C C . VAL A 1 104 ? 8.414 0.225 -18.266 1.00 79.19 104 VAL A C 1
ATOM 839 O O . VAL A 1 104 ? 8.504 -0.971 -17.970 1.00 79.19 104 VAL A O 1
ATOM 842 N N . PRO A 1 105 ? 9.283 0.801 -19.118 1.00 73.19 105 PRO A N 1
ATOM 843 C CA . PRO A 1 105 ? 10.401 0.067 -19.708 1.00 73.19 105 PRO A CA 1
ATOM 844 C C . PRO A 1 105 ? 11.287 -0.577 -18.632 1.00 73.19 105 PRO A C 1
ATOM 846 O O . PRO A 1 105 ? 11.638 0.075 -17.650 1.00 73.19 105 PRO A O 1
ATOM 849 N N . GLY A 1 106 ? 11.643 -1.851 -18.803 1.00 73.50 106 GLY A N 1
ATOM 850 C CA . GLY A 1 106 ? 12.479 -2.594 -17.852 1.00 73.50 106 GLY A CA 1
ATOM 851 C C . GLY A 1 106 ? 11.764 -3.147 -16.614 1.00 73.50 106 GLY A C 1
ATOM 852 O O . GLY A 1 106 ? 12.355 -3.917 -15.862 1.00 73.50 106 GLY A O 1
ATOM 853 N N . SER A 1 107 ? 10.485 -2.824 -16.398 1.00 77.31 107 SER A N 1
ATOM 854 C CA . SER A 1 107 ? 9.723 -3.320 -15.236 1.00 77.31 107 SER A CA 1
ATOM 855 C C . SER A 1 107 ? 9.482 -4.835 -15.267 1.00 77.31 107 SER A C 1
ATOM 857 O O . SER A 1 107 ? 9.501 -5.490 -14.223 1.00 77.31 107 SER A O 1
ATOM 859 N N . LEU A 1 108 ? 9.296 -5.383 -16.471 1.00 79.12 108 LEU A N 1
ATOM 860 C CA . LEU A 1 108 ? 9.062 -6.803 -16.743 1.00 79.12 108 LEU A CA 1
ATOM 861 C C . LEU A 1 108 ? 10.318 -7.531 -17.243 1.00 79.12 108 LEU A C 1
ATOM 863 O O . LEU A 1 108 ? 10.256 -8.726 -17.532 1.00 79.12 108 LEU A O 1
ATOM 867 N N . GLU A 1 109 ? 11.451 -6.832 -17.362 1.00 80.00 109 GLU A N 1
ATOM 868 C CA . GLU A 1 109 ? 12.717 -7.477 -17.706 1.00 80.00 109 GLU A CA 1
ATOM 869 C C . GLU A 1 109 ? 13.098 -8.470 -16.614 1.00 80.00 109 GLU A C 1
ATOM 871 O O . GLU A 1 109 ? 12.865 -8.253 -15.424 1.00 80.00 109 GLU A O 1
ATOM 876 N N . ARG A 1 110 ? 13.672 -9.601 -17.012 1.00 77.88 110 ARG A N 1
ATOM 877 C CA . ARG A 1 110 ? 14.024 -10.639 -16.053 1.00 77.88 110 ARG A CA 1
ATOM 878 C C . ARG A 1 110 ? 15.222 -10.184 -15.222 1.00 77.88 110 ARG A C 1
ATOM 880 O O . ARG A 1 110 ? 16.253 -9.825 -15.780 1.00 77.88 110 ARG A O 1
ATOM 887 N N . LEU A 1 111 ? 15.126 -10.262 -13.897 1.00 72.38 111 LEU A N 1
ATOM 888 C CA . LEU A 1 111 ? 16.198 -9.855 -12.976 1.00 72.38 111 LEU A CA 1
ATOM 889 C C . LEU A 1 111 ? 17.507 -10.582 -13.289 1.00 72.38 111 LEU A C 1
ATOM 891 O O . LEU A 1 111 ? 17.572 -11.779 -13.086 1.00 72.38 111 LEU A O 1
ATOM 895 N N . GLU A 1 112 ? 18.586 -9.939 -13.719 1.00 70.00 112 GLU A N 1
ATOM 896 C CA . GLU A 1 112 ? 19.802 -10.668 -14.142 1.00 70.00 112 GLU A CA 1
ATOM 897 C C . GLU A 1 112 ? 20.467 -11.499 -13.023 1.00 70.00 112 GLU A C 1
ATOM 899 O O . GLU A 1 112 ? 21.062 -12.548 -13.281 1.00 70.00 112 GLU A O 1
ATOM 904 N N . ARG A 1 113 ? 20.322 -11.084 -11.758 1.00 71.19 113 ARG A N 1
ATOM 905 C CA . ARG A 1 113 ? 20.980 -11.729 -10.611 1.00 71.19 113 ARG A CA 1
ATOM 906 C C . ARG A 1 113 ? 20.175 -12.914 -10.079 1.00 71.19 113 ARG A C 1
ATOM 908 O O . ARG A 1 113 ? 19.117 -12.731 -9.475 1.00 71.19 113 ARG A O 1
ATOM 915 N N . LYS A 1 114 ? 20.720 -14.128 -10.225 1.00 62.97 114 LYS A N 1
ATOM 916 C CA . LYS A 1 114 ? 20.131 -15.371 -9.686 1.00 62.97 114 LYS A CA 1
ATOM 917 C C . LYS A 1 114 ? 19.910 -15.323 -8.168 1.00 62.97 114 LYS A C 1
ATOM 919 O O . LYS A 1 114 ? 18.906 -15.857 -7.705 1.00 62.97 114 LYS A O 1
ATOM 924 N N . ASP A 1 115 ? 20.782 -14.648 -7.421 1.00 64.75 115 ASP A N 1
ATOM 925 C CA . ASP A 1 115 ? 20.688 -14.570 -5.955 1.00 64.75 115 ASP A CA 1
ATOM 926 C C . ASP A 1 115 ? 19.425 -13.828 -5.499 1.00 64.75 115 ASP A C 1
ATOM 928 O O . ASP A 1 115 ? 18.705 -14.311 -4.631 1.00 64.75 115 ASP A O 1
ATOM 932 N N . GLN A 1 116 ? 19.075 -12.722 -6.167 1.00 62.09 116 GLN A N 1
ATOM 933 C CA . GLN A 1 116 ? 17.853 -11.964 -5.867 1.00 62.09 116 GLN A CA 1
ATOM 934 C C . GLN A 1 116 ? 1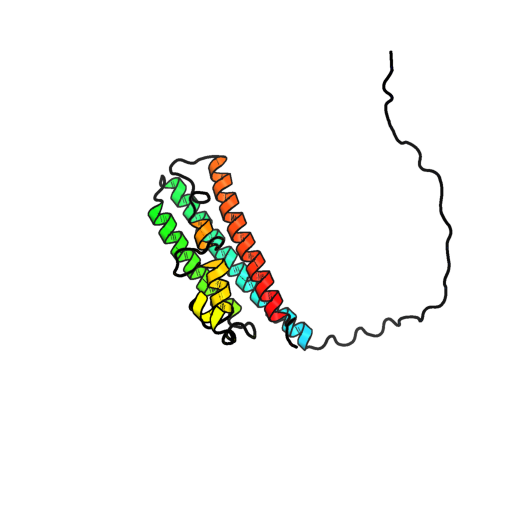6.583 -12.740 -6.236 1.00 62.09 116 GLN A C 1
ATOM 936 O O . GLN A 1 116 ? 15.589 -12.670 -5.513 1.00 62.09 116 GLN A O 1
ATOM 941 N N . ARG A 1 117 ? 16.622 -13.524 -7.325 1.00 64.69 117 ARG A N 1
ATOM 942 C CA . ARG A 1 117 ? 15.504 -14.407 -7.698 1.00 64.69 117 ARG A CA 1
ATOM 943 C C . ARG A 1 117 ? 15.286 -15.500 -6.658 1.00 64.69 117 ARG A C 1
ATOM 945 O O . ARG A 1 117 ? 14.148 -15.793 -6.315 1.00 64.69 117 ARG A O 1
ATOM 952 N N . LYS A 1 118 ? 16.368 -16.096 -6.147 1.00 65.50 118 LYS A N 1
ATOM 953 C CA . LYS A 1 118 ? 16.307 -17.181 -5.158 1.00 65.50 118 LYS A CA 1
ATOM 954 C C . LYS A 1 118 ? 15.878 -16.679 -3.777 1.00 65.50 118 LYS A C 1
ATOM 956 O O . LYS A 1 118 ? 15.149 -17.376 -3.079 1.00 65.50 118 LYS A O 1
ATOM 961 N N . GLU A 1 119 ? 16.301 -15.476 -3.399 1.00 68.62 119 GLU A N 1
ATOM 962 C CA . GLU A 1 119 ? 15.950 -14.871 -2.113 1.00 68.62 119 GLU A CA 1
ATOM 963 C C . GLU A 1 119 ? 14.475 -14.458 -2.052 1.00 68.62 119 GLU A C 1
ATOM 965 O O . GLU A 1 119 ? 13.817 -14.727 -1.052 1.00 68.62 119 GLU A O 1
ATOM 970 N N . LEU A 1 120 ? 13.943 -13.839 -3.110 1.00 65.81 120 LEU A N 1
ATOM 971 C CA . LEU A 1 120 ? 12.578 -13.297 -3.123 1.00 65.81 120 LEU A CA 1
ATOM 972 C C . LEU A 1 120 ? 11.551 -14.199 -3.824 1.00 65.81 120 LEU A C 1
ATOM 974 O O . LEU A 1 120 ? 10.357 -13.969 -3.665 1.00 65.81 120 LEU A O 1
ATOM 978 N N . GLY A 1 121 ? 11.986 -15.201 -4.593 1.00 71.69 121 GLY A N 1
ATOM 979 C CA . GLY A 1 121 ? 11.097 -16.057 -5.388 1.00 71.69 121 GLY A CA 1
ATOM 980 C C . GLY A 1 121 ? 10.433 -15.334 -6.565 1.00 71.69 121 GLY A C 1
ATOM 981 O O . GLY A 1 121 ? 9.332 -15.701 -6.959 1.00 71.69 121 GLY A O 1
ATOM 982 N N . VAL A 1 122 ? 11.067 -14.286 -7.099 1.00 78.38 122 VAL A N 1
ATOM 983 C CA . VAL A 1 122 ? 10.498 -13.406 -8.137 1.00 78.38 122 VAL A CA 1
ATOM 984 C C . VAL A 1 122 ? 11.377 -13.336 -9.375 1.00 78.38 122 VAL A C 1
ATOM 986 O O . VAL A 1 122 ? 12.605 -13.379 -9.280 1.00 78.38 122 VAL A O 1
ATOM 989 N N . ASP A 1 123 ? 10.747 -13.176 -10.538 1.00 78.25 123 ASP A N 1
ATOM 990 C CA . ASP A 1 123 ? 11.453 -13.118 -11.822 1.00 78.25 123 ASP A CA 1
ATOM 991 C C . ASP A 1 123 ? 11.691 -11.686 -12.325 1.00 78.25 123 ASP A C 1
ATOM 993 O O . ASP A 1 123 ? 12.615 -11.481 -13.116 1.00 78.25 123 ASP A O 1
ATOM 997 N N . THR A 1 124 ? 10.923 -10.691 -11.858 1.00 80.25 124 THR A N 1
ATOM 998 C CA . THR A 1 124 ? 10.976 -9.308 -12.375 1.00 80.25 124 THR A CA 1
ATOM 999 C C . THR A 1 124 ? 11.248 -8.256 -11.285 1.00 80.25 124 THR A C 1
ATOM 1001 O O . THR A 1 124 ? 10.866 -8.448 -10.124 1.00 80.25 124 THR A O 1
ATOM 1004 N N . PRO A 1 125 ? 11.879 -7.111 -11.629 1.00 80.19 125 PRO A N 1
ATOM 1005 C CA . PRO A 1 125 ? 12.069 -5.982 -10.720 1.00 80.19 125 PRO A CA 1
ATOM 1006 C C . PRO A 1 125 ? 10.755 -5.436 -10.163 1.00 80.19 125 PRO A C 1
ATOM 1008 O O . PRO A 1 125 ? 10.692 -5.093 -8.983 1.00 80.19 125 PRO A O 1
ATOM 1011 N N . LEU A 1 126 ? 9.703 -5.385 -10.988 1.00 82.75 126 LEU A N 1
ATOM 1012 C CA . LEU A 1 126 ? 8.378 -4.941 -10.559 1.00 82.75 126 LEU A CA 1
ATOM 1013 C C . LEU A 1 126 ? 7.821 -5.839 -9.452 1.00 82.75 126 LEU A C 1
ATOM 1015 O O . LEU A 1 126 ? 7.380 -5.346 -8.416 1.00 82.75 126 LEU A O 1
ATOM 1019 N N . GLN A 1 127 ? 7.896 -7.157 -9.634 1.00 82.44 127 GLN A N 1
ATOM 1020 C CA . GLN A 1 127 ? 7.417 -8.108 -8.636 1.00 82.44 127 GLN A CA 1
ATOM 1021 C C . GLN A 1 127 ? 8.248 -8.023 -7.347 1.00 82.44 127 GLN A C 1
ATOM 1023 O O . GLN A 1 127 ? 7.686 -7.991 -6.253 1.00 82.44 127 GLN A O 1
ATOM 1028 N N . ALA A 1 128 ? 9.576 -7.900 -7.459 1.00 82.69 128 ALA A N 1
ATOM 1029 C CA . ALA A 1 128 ? 10.454 -7.683 -6.307 1.00 82.69 128 ALA A CA 1
ATOM 1030 C C . ALA A 1 128 ? 10.092 -6.405 -5.530 1.00 82.69 128 ALA A C 1
ATOM 1032 O O . ALA A 1 128 ? 10.078 -6.410 -4.297 1.00 82.69 128 ALA A O 1
ATOM 1033 N N . PHE A 1 129 ? 9.786 -5.318 -6.242 1.00 86.56 129 PHE A N 1
ATOM 1034 C CA . PHE A 1 129 ? 9.364 -4.053 -5.651 1.00 86.56 129 PHE A CA 1
ATOM 1035 C C . PHE A 1 129 ? 8.029 -4.190 -4.907 1.00 86.56 129 PHE A C 1
ATOM 1037 O O . PHE A 1 129 ? 7.958 -3.845 -3.726 1.00 86.56 129 PHE A O 1
ATOM 1044 N N . LEU A 1 130 ? 7.000 -4.740 -5.560 1.00 87.69 130 LEU A N 1
ATOM 1045 C CA . LEU A 1 130 ? 5.665 -4.894 -4.974 1.00 87.69 130 LEU A CA 1
ATOM 1046 C C . LEU A 1 130 ? 5.677 -5.816 -3.750 1.00 87.69 130 LEU A C 1
ATOM 1048 O O . LEU A 1 130 ? 5.056 -5.492 -2.738 1.00 87.69 130 LEU A O 1
ATOM 1052 N N . ILE A 1 131 ? 6.444 -6.910 -3.788 1.00 85.62 131 ILE A N 1
ATOM 1053 C CA . ILE A 1 131 ? 6.625 -7.787 -2.623 1.00 85.62 131 ILE A CA 1
ATOM 1054 C C . ILE A 1 131 ? 7.299 -7.038 -1.475 1.00 85.62 131 ILE A C 1
ATOM 1056 O O . ILE A 1 131 ? 6.853 -7.131 -0.338 1.00 85.62 131 ILE A O 1
ATOM 1060 N N . ARG A 1 132 ? 8.359 -6.269 -1.737 1.00 85.25 132 ARG A N 1
ATOM 1061 C CA . ARG A 1 132 ? 9.081 -5.569 -0.663 1.00 85.25 132 ARG A CA 1
ATOM 1062 C C . ARG A 1 132 ? 8.284 -4.417 -0.057 1.00 85.25 132 ARG A C 1
ATOM 1064 O O . ARG A 1 132 ? 8.404 -4.177 1.139 1.00 85.25 132 ARG A O 1
ATOM 1071 N N . ARG A 1 133 ? 7.528 -3.678 -0.871 1.00 87.69 133 ARG A N 1
ATOM 1072 C CA . ARG A 1 133 ? 6.897 -2.418 -0.448 1.00 87.69 133 ARG A CA 1
ATOM 1073 C C . ARG A 1 133 ? 5.415 -2.527 -0.137 1.00 87.69 133 ARG A C 1
ATOM 1075 O O . ARG A 1 133 ? 4.963 -1.846 0.775 1.00 87.69 133 ARG A O 1
ATOM 1082 N N . ILE A 1 134 ? 4.673 -3.364 -0.854 1.00 89.88 134 ILE A N 1
ATOM 1083 C CA . ILE A 1 134 ? 3.210 -3.397 -0.772 1.00 89.88 134 ILE A CA 1
ATOM 1084 C C . ILE A 1 134 ? 2.741 -4.657 -0.044 1.00 89.88 134 ILE A C 1
ATOM 1086 O O . ILE A 1 134 ? 2.150 -4.557 1.028 1.00 89.88 134 ILE A O 1
ATOM 1090 N N . VAL A 1 135 ? 3.044 -5.839 -0.585 1.00 86.19 135 VAL A N 1
ATOM 1091 C CA . VAL A 1 135 ? 2.401 -7.102 -0.170 1.00 86.19 135 VAL A CA 1
ATOM 1092 C C . VAL A 1 135 ? 3.140 -7.822 0.963 1.00 86.19 135 VAL A C 1
ATOM 1094 O O . VAL A 1 135 ? 2.509 -8.421 1.832 1.00 86.19 135 VAL A O 1
ATOM 1097 N N . GLY A 1 136 ? 4.471 -7.766 0.980 1.00 79.19 136 GLY A N 1
ATOM 1098 C CA . GLY A 1 136 ? 5.302 -8.637 1.810 1.00 79.19 136 GLY A CA 1
ATOM 1099 C C . GLY A 1 136 ? 5.576 -9.999 1.167 1.00 79.19 136 GLY A C 1
ATOM 1100 O O . GLY A 1 136 ? 4.931 -10.395 0.193 1.00 79.19 136 GLY A O 1
ATOM 1101 N N . ARG A 1 137 ? 6.561 -10.734 1.698 1.00 68.81 137 ARG A N 1
ATOM 1102 C CA . ARG A 1 137 ? 6.899 -12.081 1.213 1.00 68.81 137 ARG A CA 1
ATOM 1103 C C . ARG A 1 137 ? 5.774 -13.048 1.598 1.00 68.81 137 ARG A C 1
ATOM 1105 O O . ARG A 1 137 ? 5.359 -13.064 2.748 1.00 68.81 137 ARG A O 1
ATOM 1112 N N . ASN A 1 138 ? 5.270 -13.824 0.635 1.00 61.12 138 ASN A N 1
ATOM 1113 C CA . ASN A 1 138 ? 4.204 -14.825 0.822 1.00 61.12 138 ASN A CA 1
ATOM 1114 C C . ASN A 1 138 ? 2.890 -14.310 1.452 1.00 61.12 138 ASN A C 1
ATOM 1116 O O . ASN A 1 138 ? 2.112 -15.103 1.963 1.00 61.12 138 ASN A O 1
ATOM 1120 N N . GLY A 1 139 ? 2.614 -13.000 1.412 1.00 55.22 139 GLY A N 1
ATOM 1121 C CA . GLY A 1 139 ? 1.416 -12.421 2.041 1.00 55.22 139 GLY A CA 1
ATOM 1122 C C . GLY A 1 139 ? 1.504 -12.257 3.566 1.00 55.22 139 GLY A C 1
ATOM 1123 O O . GLY A 1 139 ? 0.606 -11.657 4.162 1.00 55.22 139 GLY A O 1
ATOM 1124 N N . ASP A 1 140 ? 2.607 -12.689 4.182 1.00 55.38 140 ASP A N 1
ATOM 1125 C CA . ASP A 1 140 ? 2.845 -12.590 5.629 1.00 55.38 140 ASP A CA 1
ATOM 1126 C C . ASP A 1 140 ? 3.448 -11.245 6.057 1.00 55.38 140 ASP A C 1
ATOM 1128 O O . ASP A 1 140 ? 3.688 -11.014 7.237 1.00 55.38 140 ASP A O 1
ATOM 1132 N N . GLY A 1 141 ? 3.617 -10.306 5.120 1.00 57.19 141 GLY A N 1
ATOM 1133 C CA . GLY A 1 141 ? 4.277 -9.036 5.400 1.00 57.19 141 GLY A CA 1
ATOM 1134 C C . GLY A 1 141 ? 5.791 -9.231 5.526 1.00 57.19 141 GLY A C 1
ATOM 1135 O O . GLY A 1 141 ? 6.277 -10.118 6.212 1.00 57.19 141 GLY A O 1
ATOM 1136 N N . ASN A 1 142 ? 6.573 -8.412 4.832 1.00 67.81 142 ASN A N 1
ATOM 1137 C CA . ASN A 1 142 ? 7.983 -8.237 5.190 1.00 67.81 142 ASN A CA 1
ATOM 1138 C C . ASN A 1 142 ? 8.059 -7.035 6.141 1.00 67.81 142 ASN A C 1
ATOM 1140 O O . ASN A 1 142 ? 7.254 -6.111 5.960 1.00 67.81 142 ASN A O 1
ATOM 1144 N N . ASP A 1 143 ? 9.001 -7.012 7.089 1.00 65.44 143 ASP A N 1
ATOM 1145 C CA . ASP A 1 143 ? 9.197 -5.862 7.985 1.00 65.44 143 ASP A CA 1
ATOM 1146 C C . ASP A 1 143 ? 9.319 -4.571 7.154 1.00 65.44 143 ASP A C 1
ATOM 1148 O O . ASP A 1 143 ? 10.229 -4.410 6.335 1.00 65.44 143 ASP A O 1
ATOM 1152 N N . GLY A 1 144 ? 8.336 -3.676 7.295 1.00 74.31 144 GLY A N 1
ATOM 1153 C CA . GLY A 1 144 ? 8.264 -2.405 6.562 1.00 74.31 144 GLY A CA 1
ATOM 1154 C C . GLY A 1 144 ? 7.483 -2.409 5.237 1.00 74.31 144 GLY A C 1
ATOM 1155 O O . GLY A 1 144 ? 7.478 -1.390 4.543 1.00 74.31 144 GLY A O 1
ATOM 1156 N N . SER A 1 145 ? 6.819 -3.508 4.867 1.00 86.88 145 SER A N 1
ATOM 1157 C CA . SER A 1 145 ? 5.811 -3.512 3.789 1.00 86.88 145 SER A CA 1
ATOM 1158 C C . SER A 1 145 ? 4.488 -2.900 4.260 1.00 86.88 145 SER A C 1
ATOM 1160 O O . SER A 1 145 ? 4.137 -3.012 5.435 1.00 86.88 145 SER A O 1
ATOM 1162 N N . LEU A 1 146 ? 3.718 -2.302 3.345 1.00 90.56 146 LEU A N 1
ATOM 1163 C CA . LEU A 1 146 ? 2.413 -1.715 3.666 1.00 90.56 146 LEU A CA 1
ATOM 1164 C C . LEU A 1 146 ? 1.465 -2.743 4.310 1.00 90.56 146 LEU A C 1
ATOM 1166 O O . LEU A 1 146 ? 0.820 -2.433 5.305 1.00 90.56 146 LEU A O 1
ATOM 1170 N N . SER A 1 147 ? 1.440 -3.977 3.796 1.00 90.19 147 SER A N 1
ATOM 1171 C CA . SER A 1 147 ? 0.693 -5.107 4.373 1.00 90.19 147 SER A CA 1
ATOM 1172 C C . SER A 1 147 ? 1.052 -5.395 5.821 1.00 90.19 147 SER A C 1
ATOM 1174 O O . SER A 1 147 ? 0.156 -5.539 6.648 1.00 90.19 147 SER A O 1
ATOM 1176 N N . SER A 1 148 ? 2.346 -5.437 6.140 1.00 87.88 148 SER A N 1
ATOM 1177 C CA . SER A 1 148 ? 2.814 -5.658 7.510 1.00 87.88 148 SER A CA 1
ATOM 1178 C C . SER A 1 148 ? 2.371 -4.522 8.435 1.00 87.88 148 SER A C 1
ATOM 1180 O O . SER A 1 148 ? 1.823 -4.784 9.501 1.00 87.88 148 SER A O 1
ATOM 1182 N N . ILE A 1 149 ? 2.530 -3.268 7.996 1.00 89.69 149 ILE A N 1
ATOM 1183 C CA . ILE A 1 149 ? 2.205 -2.086 8.805 1.00 89.69 149 ILE A CA 1
ATOM 1184 C C . ILE A 1 149 ? 0.695 -1.965 9.032 1.00 89.69 149 ILE A C 1
ATOM 1186 O O . ILE A 1 149 ? 0.253 -1.795 10.157 1.00 89.69 149 ILE A O 1
ATOM 1190 N N . LEU A 1 150 ? -0.132 -2.083 7.994 1.00 90.94 150 LEU A N 1
ATOM 1191 C CA . LEU A 1 150 ? -1.585 -1.928 8.149 1.00 90.94 150 LEU A CA 1
ATOM 1192 C C . LEU A 1 150 ? -2.242 -3.089 8.903 1.00 90.94 150 LEU A C 1
ATOM 1194 O O . LEU A 1 150 ? -3.389 -2.972 9.332 1.00 90.94 150 LEU A O 1
ATOM 1198 N N . ARG A 1 151 ? -1.519 -4.203 9.056 1.00 89.19 151 ARG A N 1
ATOM 1199 C CA . ARG A 1 151 ? -1.916 -5.351 9.869 1.00 89.19 151 ARG A CA 1
ATOM 1200 C C . ARG A 1 151 ? -1.196 -5.385 11.216 1.00 89.19 151 ARG A C 1
ATOM 1202 O O . ARG A 1 151 ? -1.323 -6.385 11.910 1.00 89.19 151 ARG A O 1
ATOM 1209 N N . SER A 1 152 ? -0.429 -4.375 11.609 1.00 87.25 152 SER A N 1
ATOM 1210 C CA . SER A 1 152 ? 0.192 -4.379 12.933 1.00 87.25 152 SER A CA 1
ATOM 1211 C C . SER A 1 152 ? -0.767 -3.847 13.994 1.00 87.25 152 SER A C 1
ATOM 1213 O O . SER A 1 152 ? -1.629 -3.005 13.730 1.00 87.25 152 SER A O 1
ATOM 1215 N N . ASP A 1 153 ? -0.561 -4.287 15.231 1.00 84.94 153 ASP A N 1
ATOM 1216 C CA . ASP A 1 153 ? -1.348 -3.851 16.395 1.00 84.94 153 ASP A CA 1
ATOM 1217 C C . ASP A 1 153 ? -1.115 -2.367 16.726 1.00 84.94 153 ASP A C 1
ATOM 1219 O O . ASP A 1 153 ? -1.864 -1.750 17.471 1.00 84.94 153 ASP A O 1
ATOM 1223 N N . THR A 1 154 ? -0.078 -1.761 16.140 1.00 83.00 154 THR A N 1
ATOM 1224 C CA . THR A 1 154 ? 0.194 -0.320 16.222 1.00 83.00 154 THR A CA 1
ATOM 1225 C C . THR A 1 154 ? -0.666 0.515 15.270 1.00 83.00 154 THR A C 1
ATOM 1227 O O . THR A 1 154 ? -0.655 1.741 15.365 1.00 83.00 154 THR A O 1
ATOM 1230 N N . VAL A 1 155 ? -1.390 -0.122 14.343 1.00 87.44 155 VAL A N 1
ATOM 1231 C CA . VAL A 1 155 ? -2.234 0.545 13.339 1.00 87.44 155 VAL A CA 1
ATOM 1232 C C . VAL A 1 155 ? -3.695 0.122 13.447 1.00 87.44 155 VAL A C 1
ATOM 1234 O O . VAL A 1 155 ? -4.580 0.947 13.221 1.00 87.44 155 VAL A O 1
ATOM 1237 N N . ILE A 1 156 ? -3.966 -1.125 13.828 1.00 88.81 156 ILE A N 1
ATOM 1238 C CA . ILE A 1 156 ? -5.327 -1.584 14.098 1.00 88.81 156 ILE A CA 1
ATOM 1239 C C . ILE A 1 156 ? -5.730 -1.118 15.505 1.00 88.81 156 ILE A C 1
ATOM 1241 O O . ILE A 1 156 ? -5.129 -1.575 16.475 1.00 88.81 156 ILE A O 1
ATOM 1245 N N . PRO A 1 157 ? -6.731 -0.228 15.646 1.00 87.44 157 PRO A N 1
ATOM 1246 C CA . PRO A 1 157 ? -7.163 0.208 16.965 1.00 87.44 157 PRO A CA 1
ATOM 1247 C C . PRO A 1 157 ? -7.775 -0.974 17.735 1.00 87.44 157 PRO A C 1
ATOM 1249 O O . PRO A 1 157 ? -8.571 -1.715 17.155 1.00 87.44 157 PRO A O 1
ATOM 1252 N N . PRO A 1 158 ? -7.463 -1.171 19.024 1.00 87.38 158 PRO A N 1
ATOM 1253 C CA . PRO A 1 158 ? -8.173 -2.129 19.864 1.00 87.38 158 PRO A CA 1
ATOM 1254 C C . PRO A 1 158 ? -9.691 -1.878 19.905 1.00 87.38 158 PRO A C 1
ATOM 1256 O O . PRO A 1 158 ? -10.178 -0.770 19.659 1.00 87.38 158 PRO A O 1
ATOM 1259 N N . ALA A 1 159 ? -10.463 -2.914 20.240 1.00 82.50 159 ALA A N 1
ATOM 1260 C CA . ALA A 1 159 ? -11.903 -2.773 20.439 1.00 82.50 159 ALA A CA 1
ATOM 1261 C C . ALA A 1 159 ? -12.198 -1.722 21.528 1.00 82.50 159 ALA A C 1
ATOM 1263 O O . ALA A 1 159 ? -11.583 -1.725 22.593 1.00 82.50 159 ALA A O 1
ATOM 1264 N N . GLY A 1 160 ? -13.136 -0.812 21.254 1.00 79.50 160 GLY A N 1
ATOM 1265 C CA . GLY A 1 160 ? -13.505 0.263 22.181 1.00 79.50 160 GLY A CA 1
ATOM 1266 C C . GLY A 1 160 ? -12.591 1.498 22.162 1.00 79.50 160 GLY A C 1
ATOM 1267 O O . GLY A 1 160 ? -12.853 2.445 22.905 1.00 79.50 160 GLY A O 1
ATOM 1268 N N . THR A 1 161 ? -11.557 1.552 21.311 1.00 85.25 161 THR A N 1
ATOM 1269 C CA . THR A 1 161 ? -10.756 2.773 21.122 1.00 85.25 161 THR A CA 1
ATOM 1270 C C . THR A 1 161 ? -11.611 3.902 20.537 1.00 85.25 161 THR A C 1
ATOM 1272 O O . THR A 1 161 ? -12.239 3.751 19.489 1.00 85.25 161 THR A O 1
ATOM 1275 N N . THR A 1 162 ? -11.611 5.070 21.187 1.00 84.50 162 THR A N 1
ATOM 1276 C CA . THR A 1 162 ? -12.404 6.240 20.775 1.00 84.50 162 THR A CA 1
ATOM 1277 C C . THR A 1 162 ? -11.604 7.542 20.872 1.00 84.50 162 THR A C 1
ATOM 1279 O O . THR A 1 162 ? -10.513 7.596 21.441 1.00 84.50 162 THR A O 1
ATOM 1282 N N . GLY A 1 163 ? -12.137 8.614 20.279 1.00 85.81 163 GLY A N 1
ATOM 1283 C CA . GLY A 1 163 ? -11.609 9.965 20.463 1.00 85.81 163 GLY A CA 1
ATOM 1284 C C . GLY A 1 163 ? -10.170 10.159 19.941 1.00 85.81 163 GLY A C 1
ATOM 1285 O O . GLY A 1 163 ? -9.866 9.763 18.810 1.00 85.81 163 GLY A O 1
ATOM 1286 N N . PRO A 1 164 ? -9.278 10.803 20.720 1.00 88.50 164 PRO A N 1
ATOM 1287 C CA . PRO A 1 164 ? -7.913 11.118 20.288 1.00 88.50 164 PRO A CA 1
ATOM 1288 C C . PRO A 1 164 ? -7.054 9.895 19.947 1.00 88.50 164 PRO A C 1
ATOM 1290 O O . PRO A 1 164 ? -6.264 9.954 19.009 1.00 88.50 164 PRO A O 1
ATOM 1293 N N . GLU A 1 165 ? -7.218 8.775 20.656 1.00 88.00 165 GLU A N 1
ATOM 1294 C CA . GLU A 1 165 ? -6.425 7.564 20.405 1.00 88.00 165 GLU A CA 1
ATOM 1295 C C . GLU A 1 165 ? -6.729 6.970 19.031 1.00 88.00 165 GLU A C 1
ATOM 1297 O O . GLU A 1 165 ? -5.812 6.668 18.270 1.00 88.00 165 GLU A O 1
ATOM 1302 N N . LEU A 1 166 ? -8.009 6.905 18.653 1.00 89.12 166 LEU A N 1
ATOM 1303 C CA . LEU A 1 166 ? -8.411 6.455 17.320 1.00 89.12 166 LEU A CA 1
ATOM 1304 C C . LEU A 1 166 ? -7.782 7.316 16.214 1.00 89.12 166 LEU A C 1
ATOM 1306 O O . LEU A 1 166 ? -7.417 6.817 15.145 1.00 89.12 166 LEU A O 1
ATOM 1310 N N . SER A 1 167 ? -7.619 8.612 16.485 1.00 91.50 167 SER A N 1
ATOM 1311 C CA . SER A 1 167 ? -6.988 9.543 15.549 1.00 91.50 167 SER A CA 1
ATOM 1312 C C . SER A 1 167 ? -5.506 9.218 15.337 1.00 91.50 167 SER A C 1
ATOM 1314 O O . SER A 1 167 ? -5.015 9.379 14.224 1.00 91.50 167 SER A O 1
ATOM 1316 N N . LEU A 1 168 ? -4.803 8.700 16.352 1.00 92.88 168 LEU A N 1
ATOM 1317 C CA . LEU A 1 168 ? -3.405 8.265 16.232 1.00 92.88 168 LEU A CA 1
ATOM 1318 C C . LEU A 1 168 ? -3.264 7.000 15.377 1.00 92.88 168 LEU A C 1
ATOM 1320 O O . LEU A 1 168 ? -2.380 6.944 14.519 1.00 92.88 168 LEU A O 1
ATOM 1324 N N . TYR A 1 169 ? -4.152 6.017 15.551 1.00 92.88 169 TYR A N 1
ATOM 1325 C CA . TYR A 1 169 ? -4.183 4.820 14.699 1.00 92.88 169 TYR A CA 1
ATOM 1326 C C . TYR A 1 169 ? -4.470 5.187 13.242 1.00 92.88 169 TYR A C 1
ATOM 1328 O O . TYR A 1 169 ? -3.751 4.771 12.333 1.00 92.88 169 TYR A O 1
ATOM 1336 N N . THR A 1 170 ? -5.472 6.044 13.026 1.00 93.50 170 THR A N 1
ATOM 1337 C CA . THR A 1 170 ? -5.814 6.572 11.698 1.00 93.50 170 THR A CA 1
ATOM 1338 C C . THR A 1 170 ? -4.628 7.311 11.079 1.00 93.50 170 THR A C 1
ATOM 1340 O O . THR A 1 170 ? -4.263 7.028 9.942 1.00 93.50 170 THR A O 1
ATOM 1343 N N . LEU A 1 171 ? -3.974 8.201 11.834 1.00 93.75 171 LEU A N 1
ATOM 1344 C CA . LEU A 1 171 ? -2.811 8.956 11.368 1.00 93.75 171 LEU A CA 1
ATOM 1345 C C . LEU A 1 171 ? -1.649 8.033 10.980 1.00 93.75 171 LEU A C 1
ATOM 1347 O O . LEU A 1 171 ? -0.999 8.236 9.952 1.00 93.75 171 LEU A O 1
ATOM 1351 N N . THR A 1 172 ? -1.391 7.006 11.789 1.00 93.06 172 THR A N 1
ATOM 1352 C CA . THR A 1 172 ? -0.328 6.030 11.525 1.00 93.06 172 THR A CA 1
ATOM 1353 C C . THR A 1 172 ? -0.623 5.245 10.248 1.00 93.06 172 THR A C 1
ATOM 1355 O O . THR A 1 172 ? 0.262 5.118 9.399 1.00 93.06 172 THR A O 1
ATOM 1358 N N . ALA A 1 173 ? -1.874 4.810 10.059 1.00 93.00 173 ALA A N 1
ATOM 1359 C CA . ALA A 1 173 ? -2.314 4.170 8.824 1.00 93.00 173 ALA A CA 1
ATOM 1360 C C . ALA A 1 173 ? -2.125 5.092 7.612 1.00 93.00 173 ALA A C 1
ATOM 1362 O O . ALA A 1 173 ? -1.476 4.706 6.640 1.00 93.00 173 ALA A O 1
ATOM 1363 N N . THR A 1 174 ? -2.618 6.333 7.676 1.00 95.12 174 THR A N 1
ATOM 1364 C CA . THR A 1 174 ? -2.509 7.286 6.561 1.00 95.12 174 THR A CA 1
ATOM 1365 C C . THR A 1 174 ? -1.057 7.603 6.219 1.00 95.12 174 THR A C 1
ATOM 1367 O O . THR A 1 174 ? -0.702 7.634 5.046 1.00 95.12 174 THR A O 1
ATOM 1370 N N . ASN A 1 175 ? -0.182 7.748 7.219 1.00 94.38 175 ASN A N 1
ATOM 1371 C CA . ASN A 1 175 ? 1.243 7.991 6.987 1.00 94.38 175 ASN A CA 1
ATOM 1372 C C . ASN A 1 175 ? 1.927 6.797 6.307 1.00 94.38 175 ASN A C 1
ATOM 1374 O O . ASN A 1 175 ? 2.777 6.986 5.435 1.00 94.38 175 ASN A O 1
ATOM 1378 N N . ALA A 1 176 ? 1.559 5.568 6.680 1.00 92.25 176 ALA A N 1
ATOM 1379 C CA . ALA A 1 176 ? 2.070 4.367 6.028 1.00 92.25 176 ALA A CA 1
ATOM 1380 C C . ALA A 1 176 ? 1.645 4.308 4.553 1.00 92.25 176 ALA A C 1
ATOM 1382 O O . ALA A 1 176 ? 2.474 4.022 3.683 1.00 92.25 176 ALA A O 1
ATOM 1383 N N . ILE A 1 177 ? 0.382 4.638 4.269 1.00 95.06 177 ILE A N 1
ATOM 1384 C CA . ILE A 1 177 ? -0.166 4.668 2.910 1.00 95.06 177 ILE A CA 1
ATOM 1385 C C . ILE A 1 177 ? 0.516 5.752 2.070 1.00 95.06 177 ILE A C 1
ATOM 1387 O O . ILE A 1 177 ? 1.014 5.455 0.986 1.00 95.06 177 ILE A O 1
ATOM 1391 N N . GLU A 1 178 ? 0.634 6.976 2.583 1.00 94.94 178 GLU A N 1
ATOM 1392 C CA . GLU A 1 178 ? 1.279 8.091 1.876 1.00 94.94 178 GLU A CA 1
ATOM 1393 C C . GLU A 1 178 ? 2.780 7.864 1.643 1.00 94.94 178 GLU A C 1
ATOM 1395 O O . GLU A 1 178 ? 3.330 8.211 0.591 1.00 94.94 178 GLU A O 1
ATOM 1400 N N . SER A 1 179 ? 3.460 7.205 2.583 1.00 93.38 179 SER A N 1
ATOM 1401 C CA . SER A 1 179 ? 4.848 6.773 2.403 1.00 93.38 179 SER A CA 1
ATOM 1402 C C . SER A 1 179 ? 4.973 5.728 1.285 1.00 93.38 179 SER A C 1
ATOM 1404 O O . SER A 1 179 ? 5.836 5.842 0.402 1.00 93.38 179 SER A O 1
ATOM 1406 N N . ALA A 1 180 ? 4.078 4.734 1.254 1.00 92.38 180 ALA A N 1
ATOM 1407 C CA . ALA A 1 180 ? 4.025 3.739 0.184 1.00 92.38 180 ALA A CA 1
ATOM 1408 C C . ALA A 1 180 ? 3.704 4.377 -1.182 1.00 92.38 180 ALA A C 1
ATOM 1410 O O . ALA A 1 180 ? 4.366 4.060 -2.177 1.00 92.38 180 ALA A O 1
ATOM 1411 N N . ARG A 1 181 ? 2.773 5.336 -1.227 1.00 94.69 181 ARG A N 1
ATOM 1412 C CA . ARG A 1 181 ? 2.444 6.132 -2.419 1.00 94.69 181 ARG A CA 1
ATOM 1413 C C . ARG A 1 181 ? 3.669 6.877 -2.938 1.00 94.69 181 ARG A C 1
ATOM 1415 O O . ARG A 1 181 ? 4.112 6.651 -4.065 1.00 94.69 181 ARG A O 1
ATOM 1422 N N . THR A 1 182 ? 4.280 7.698 -2.088 1.00 92.25 182 THR A N 1
ATOM 1423 C CA . THR A 1 182 ? 5.434 8.536 -2.443 1.00 92.25 182 THR A CA 1
ATOM 1424 C C . THR A 1 182 ? 6.608 7.698 -2.944 1.00 92.25 182 THR A C 1
ATOM 1426 O O . THR A 1 182 ? 7.240 8.024 -3.951 1.00 92.25 182 THR A O 1
ATOM 1429 N N . THR A 1 183 ? 6.907 6.586 -2.270 1.00 89.88 183 THR A N 1
ATOM 1430 C CA . THR A 1 1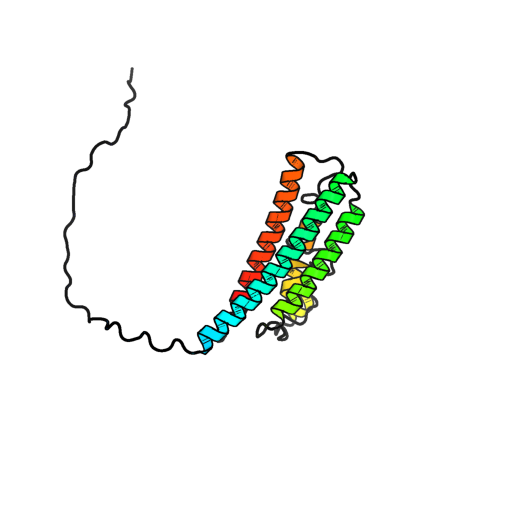83 ? 7.988 5.686 -2.693 1.00 89.88 183 THR A CA 1
ATOM 1431 C C . THR A 1 183 ? 7.690 5.008 -4.029 1.00 89.88 183 THR A C 1
ATOM 1433 O O . THR A 1 183 ? 8.602 4.883 -4.849 1.00 89.88 183 THR A O 1
ATOM 1436 N N . THR A 1 184 ? 6.434 4.640 -4.290 1.00 90.94 184 THR A N 1
ATOM 1437 C CA . THR A 1 184 ? 6.002 4.060 -5.571 1.00 90.94 184 THR A CA 1
ATOM 1438 C C . THR A 1 184 ? 6.095 5.069 -6.711 1.00 90.94 184 THR A C 1
ATOM 1440 O O . THR A 1 184 ? 6.676 4.759 -7.752 1.00 90.94 184 THR A O 1
ATOM 1443 N N . ILE A 1 185 ? 5.637 6.303 -6.499 1.00 90.19 185 ILE A N 1
ATOM 1444 C CA . ILE A 1 185 ? 5.765 7.403 -7.467 1.00 90.19 185 ILE A CA 1
ATOM 1445 C C . ILE A 1 185 ? 7.235 7.694 -7.774 1.00 90.19 185 ILE A C 1
ATOM 1447 O O . ILE A 1 185 ? 7.622 7.805 -8.939 1.00 90.19 185 ILE A O 1
ATOM 1451 N N . ASN A 1 186 ? 8.079 7.781 -6.744 1.00 86.50 186 ASN A N 1
ATOM 1452 C CA . ASN A 1 186 ? 9.509 8.023 -6.922 1.00 86.50 186 ASN A CA 1
ATOM 1453 C C . ASN A 1 186 ? 10.183 6.885 -7.696 1.00 86.50 186 ASN A C 1
ATOM 1455 O O . ASN A 1 186 ? 10.984 7.155 -8.592 1.00 86.50 186 ASN A O 1
ATOM 1459 N N . ALA A 1 187 ? 9.829 5.629 -7.409 1.00 82.62 187 ALA A N 1
ATOM 1460 C CA . ALA A 1 187 ? 10.319 4.476 -8.157 1.00 82.62 187 ALA A CA 1
ATOM 1461 C C . ALA A 1 187 ? 9.868 4.520 -9.627 1.00 82.62 187 ALA A C 1
ATOM 1463 O O . ALA A 1 187 ? 10.695 4.360 -10.525 1.00 82.62 187 ALA A O 1
ATOM 1464 N N . ALA A 1 188 ? 8.592 4.813 -9.890 1.00 82.75 188 ALA A N 1
ATOM 1465 C CA . ALA A 1 188 ? 8.050 4.930 -11.242 1.00 82.75 188 ALA A CA 1
ATOM 1466 C C . ALA A 1 188 ? 8.747 6.040 -12.045 1.00 82.75 188 ALA A C 1
ATOM 1468 O O . ALA A 1 188 ? 9.232 5.803 -13.154 1.00 82.75 188 ALA A O 1
ATOM 1469 N N . ARG A 1 189 ? 8.884 7.236 -11.458 1.00 80.38 189 ARG A N 1
ATOM 1470 C CA . ARG A 1 189 ? 9.604 8.368 -12.066 1.00 80.38 189 ARG A CA 1
ATOM 1471 C C . ARG A 1 189 ? 11.060 8.023 -12.354 1.00 80.38 189 ARG A C 1
ATOM 1473 O O . ARG A 1 189 ? 11.573 8.363 -13.419 1.00 80.38 189 ARG A O 1
ATOM 1480 N N . PHE A 1 190 ? 11.720 7.333 -11.426 1.00 75.50 190 PHE A N 1
ATOM 1481 C CA . PHE A 1 190 ? 13.105 6.913 -11.584 1.00 75.50 190 PHE A CA 1
ATOM 1482 C C . PHE A 1 190 ? 13.282 5.927 -12.752 1.00 75.50 190 PHE A C 1
ATOM 1484 O O . PHE A 1 190 ? 14.200 6.089 -13.560 1.00 75.50 190 PHE A O 1
ATOM 1491 N N . LEU A 1 191 ? 12.379 4.951 -12.882 1.00 71.19 191 LEU A N 1
ATOM 1492 C CA . LEU A 1 191 ? 12.404 3.961 -13.959 1.00 71.19 191 LEU A CA 1
ATOM 1493 C C . LEU A 1 191 ? 12.116 4.588 -15.334 1.00 71.19 191 LEU A C 1
ATOM 1495 O O . LEU A 1 191 ? 12.854 4.340 -16.287 1.00 71.19 191 LEU A O 1
ATOM 1499 N N . VAL A 1 192 ? 11.107 5.461 -15.441 1.00 71.31 192 VAL A N 1
ATOM 1500 C CA . VAL A 1 192 ? 10.779 6.150 -16.706 1.00 71.31 192 VAL A CA 1
ATOM 1501 C C . VAL A 1 192 ? 11.866 7.159 -17.107 1.00 71.31 192 VAL A C 1
ATOM 1503 O O . VAL A 1 192 ? 12.166 7.320 -18.292 1.00 71.31 192 VAL A O 1
ATOM 1506 N N . GLY A 1 193 ? 12.503 7.809 -16.127 1.00 63.00 193 GLY A N 1
ATOM 1507 C CA . GLY A 1 193 ? 13.592 8.766 -16.339 1.00 63.00 193 GLY A CA 1
ATOM 1508 C C . GLY A 1 193 ? 14.891 8.150 -16.876 1.00 63.00 193 GLY A C 1
ATOM 1509 O O . GLY A 1 193 ? 15.742 8.881 -17.381 1.00 63.00 193 GLY A O 1
ATOM 1510 N N . GLY A 1 194 ? 15.052 6.822 -16.816 1.00 53.38 194 GLY A N 1
ATOM 1511 C CA . GLY A 1 194 ? 16.127 6.106 -17.508 1.00 53.38 194 GLY A CA 1
ATOM 1512 C C . GLY A 1 194 ? 17.548 6.435 -17.041 1.00 53.38 194 GLY A C 1
ATOM 1513 O O . GLY A 1 194 ? 18.487 6.265 -17.817 1.00 53.38 194 GLY A O 1
ATOM 1514 N N . ARG A 1 195 ? 17.750 6.867 -15.786 1.00 46.56 195 ARG A N 1
ATOM 1515 C CA . ARG A 1 195 ? 19.074 7.269 -15.257 1.00 46.56 195 ARG A CA 1
ATOM 1516 C C . ARG A 1 195 ? 20.094 6.116 -15.106 1.00 46.56 195 ARG A C 1
ATOM 1518 O O . ARG A 1 195 ? 21.172 6.336 -14.567 1.00 46.56 195 ARG A O 1
ATOM 1525 N N . PHE A 1 196 ? 19.776 4.920 -15.612 1.00 41.75 196 PHE A N 1
ATOM 1526 C CA . PHE A 1 196 ? 20.660 3.747 -15.694 1.00 41.75 196 PHE A CA 1
ATOM 1527 C C . PHE A 1 196 ? 20.828 3.167 -17.106 1.00 41.75 196 PHE A C 1
ATOM 1529 O O . PHE A 1 196 ? 21.355 2.064 -17.245 1.00 41.75 196 PHE A O 1
ATOM 1536 N N . ARG A 1 197 ? 20.443 3.882 -18.171 1.00 39.72 197 ARG A N 1
ATOM 1537 C CA . ARG A 1 197 ? 20.983 3.544 -19.495 1.00 39.72 197 ARG A CA 1
ATOM 1538 C C . ARG A 1 197 ? 22.457 3.956 -19.515 1.00 39.72 197 ARG A C 1
ATOM 1540 O O . ARG A 1 197 ? 22.754 5.135 -19.684 1.00 39.72 197 ARG A O 1
ATOM 1547 N N . LYS A 1 198 ? 23.338 2.996 -19.214 1.00 36.31 198 LYS A N 1
ATOM 1548 C CA . LYS A 1 198 ? 24.741 3.044 -19.637 1.00 36.31 198 LYS A CA 1
ATOM 1549 C C . LYS A 1 198 ? 24.808 3.096 -21.158 1.00 36.31 198 LYS A C 1
ATOM 1551 O O . LYS A 1 198 ? 23.931 2.466 -21.792 1.00 36.31 198 LYS A O 1
#

Foldseek 3Di:
DDDDDDDDDDDPDDDDDDDDDPPDDDPPPPPDPPDPDVLVVVLVVLLVQLLVLLVVLLVVLLVQLVVLLVVCQVVQHPLVVNLVSNLVSLVVSLVSNCVSQVPQPQQAQFDPDPVLCVVQVDGGPVVSLCCQAGQDRPNCHDVHHLSPQCSDCQQRDHGPDDDPSSVSSSVSNVVSSVVSSVVSSVVSSVRSVCPPPD

Sequence (198 aa):
MRTRRQFRPDSLDHALEPRQLMSVGPRFSASALSRLPDAYVRRTGGAQRIVDQVDEAFDSFSKDYLEAQRVYVASEGQEQLFRVFTSQRITLLSQDLTRALSHVPGSLERLERKDQRKELGVDTPLQAFLIRRIVGRNGDGNDGSLSSILRSDTVIPPAGTTGPELSLYTLTATNAIESARTTTINAARFLVGGRFRK

Radius of gyration: 26.38 Å; chains: 1; bounding box: 53×68×73 Å

pLDDT: mean 74.87, std 19.48, range [34.69, 97.25]

Secondary structure (DSSP, 8-state):
-PPPPP---------PPPP----------S---S---HHHHHHHHHHHHHHHHHHHHHHHHHHHHHHHHHHHHHTT--HHHHHHHHHHHHHHHHHHHHHHHTTSTTSSS--S-HHHHHHH--SSHHHHHHIIIII-GGGS--TT-HHHHHTSTTTSPPTT--HHHHHHHHHHHHHHHHHHHHHHHHHHHHHHHTTT--